Protein AF-A0A6A3BEE4-F1 (afdb_monomer_lite)

Sequence (240 aa):
MDLSKVRSGLSLGFTKNSIGDDSISLQIDTSFRNSSNPVQPVPLQFFDEKQDGVPWFENVEQKDSNNEDEEIIILGQSMCLKRQRDSKPVSNPCKRLAADPSLEQRRAAIRSWGNQRLEEADPDVDEIMKKEKQRQILGIELIASENFVFRAVMEALGSHLTNKYSEGMPGARYYTGNQFIDQIETLCHDRALAAFNLESEKWGVNVQPYSCTSANFAVYTGLLLPGERIMGLIHRPEGI

InterPro domains:
  IPR015421 Pyridoxal phosphate-dependent transferase, major domain [G3DSA:3.40.640.10] (147-239)
  IPR015424 Pyridoxal phosphate-dependent transferase [SSF53383] (111-233)
  IPR039429 Serine hydroxymethyltransferase-like domain [PF00464] (118-233)
  IPR049943 Serine hydroxymethyltransferase-like [PTHR11680] (107-235)

Structure (mmCIF, N/CA/C/O backbone):
data_AF-A0A6A3BEE4-F1
#
_entry.id   AF-A0A6A3BEE4-F1
#
loop_
_atom_site.group_PDB
_atom_site.id
_atom_site.type_symbol
_atom_site.label_atom_id
_atom_site.label_alt_id
_atom_site.label_comp_id
_atom_site.label_asym_id
_atom_site.label_entity_id
_atom_site.label_seq_id
_atom_site.pdbx_PDB_ins_code
_atom_site.Cartn_x
_atom_site.Cartn_y
_atom_site.Cartn_z
_atom_site.occupancy
_atom_site.B_iso_or_equiv
_atom_site.auth_seq_id
_atom_site.auth_comp_id
_atom_site.auth_asym_id
_atom_site.auth_atom_id
_atom_site.pdbx_PDB_model_num
ATOM 1 N N . MET A 1 1 ? 45.326 10.156 -31.567 1.00 38.97 1 MET A N 1
ATOM 2 C CA . MET A 1 1 ? 44.967 8.963 -32.355 1.00 38.97 1 MET A CA 1
ATOM 3 C C . MET A 1 1 ? 43.497 9.060 -32.685 1.00 38.97 1 MET A C 1
ATOM 5 O O . MET A 1 1 ? 42.712 9.477 -31.846 1.00 38.97 1 MET A O 1
ATOM 9 N N . ASP A 1 2 ? 43.220 8.806 -33.949 1.00 30.64 2 ASP A N 1
ATOM 10 C CA . ASP A 1 2 ? 41.999 9.065 -34.699 1.00 30.64 2 ASP A CA 1
ATOM 11 C C . ASP A 1 2 ? 40.829 8.202 -34.190 1.00 30.64 2 ASP A C 1
ATOM 13 O O . ASP A 1 2 ? 40.956 6.981 -34.119 1.00 30.64 2 ASP A O 1
ATOM 17 N N . LEU A 1 3 ? 39.703 8.816 -33.817 1.00 37.41 3 LEU A N 1
ATOM 18 C CA . LEU A 1 3 ? 38.463 8.111 -33.471 1.00 37.41 3 LEU A CA 1
ATOM 19 C C . LEU A 1 3 ? 37.429 8.397 -34.556 1.00 37.41 3 LEU A C 1
ATOM 21 O O . LEU A 1 3 ? 36.517 9.206 -34.388 1.00 37.41 3 LEU A O 1
ATOM 25 N N . SER A 1 4 ? 37.580 7.717 -35.690 1.00 34.78 4 SER A N 1
ATOM 26 C CA . SER A 1 4 ? 36.564 7.679 -36.732 1.00 34.78 4 SER A CA 1
ATOM 27 C C . SER A 1 4 ? 36.061 6.249 -36.961 1.00 34.78 4 SER A C 1
ATOM 29 O O . SER A 1 4 ? 36.827 5.323 -37.206 1.00 34.78 4 SER A O 1
ATOM 31 N N . LYS A 1 5 ? 34.723 6.132 -36.931 1.00 38.28 5 LYS A N 1
ATOM 32 C CA . LYS A 1 5 ? 33.854 5.020 -37.370 1.00 38.28 5 LYS A CA 1
ATOM 33 C C . LYS A 1 5 ? 33.659 3.827 -36.421 1.00 38.28 5 LYS A C 1
ATOM 35 O O . LYS A 1 5 ? 34.203 2.750 -36.624 1.00 38.28 5 LYS A O 1
ATOM 40 N N . VAL A 1 6 ? 32.642 3.960 -35.567 1.00 35.84 6 VAL A N 1
ATOM 41 C CA . VAL A 1 6 ? 31.659 2.885 -35.346 1.00 35.84 6 VAL A CA 1
ATOM 42 C C . VAL A 1 6 ? 30.294 3.435 -35.765 1.00 35.84 6 VAL A C 1
ATOM 44 O O . VAL A 1 6 ? 29.796 4.401 -35.197 1.00 35.84 6 VAL A O 1
ATOM 47 N N . ARG A 1 7 ? 29.732 2.879 -36.842 1.00 33.47 7 ARG A N 1
ATOM 48 C CA . ARG A 1 7 ? 28.410 3.233 -37.376 1.00 33.47 7 ARG A CA 1
ATOM 49 C C . ARG A 1 7 ? 27.372 2.401 -36.618 1.00 33.47 7 ARG A C 1
ATOM 51 O O . ARG A 1 7 ? 27.187 1.231 -36.936 1.00 33.47 7 ARG A O 1
ATOM 58 N N . SER A 1 8 ? 26.718 2.984 -35.618 1.00 36.47 8 SER A N 1
ATOM 59 C CA . SER A 1 8 ? 25.503 2.421 -35.025 1.00 36.47 8 SER A CA 1
ATOM 60 C C . SER A 1 8 ? 24.309 2.746 -35.929 1.00 36.47 8 SER A C 1
ATOM 62 O O . SER A 1 8 ? 24.063 3.892 -36.297 1.00 36.47 8 SER A O 1
ATOM 64 N N . GLY A 1 9 ? 23.587 1.712 -36.356 1.00 40.22 9 GLY A N 1
ATOM 65 C CA . GLY A 1 9 ? 22.412 1.809 -37.224 1.00 40.22 9 GLY A CA 1
ATOM 66 C C . GLY A 1 9 ? 21.112 2.064 -36.462 1.00 40.22 9 GLY A C 1
ATOM 67 O O . GLY A 1 9 ? 20.122 1.398 -36.738 1.00 40.22 9 GLY A O 1
ATOM 68 N N . LEU A 1 10 ? 21.106 2.998 -35.508 1.00 35.25 10 LEU A N 1
ATOM 69 C CA . LEU A 1 10 ? 19.894 3.440 -34.814 1.00 35.25 10 LEU A CA 1
ATOM 70 C C . LEU A 1 10 ? 19.812 4.964 -34.897 1.00 35.25 10 LEU A C 1
ATOM 72 O O . LEU A 1 10 ? 20.489 5.686 -34.173 1.00 35.25 10 LEU A O 1
ATOM 76 N N . SER A 1 11 ? 18.994 5.451 -35.828 1.00 35.72 11 SER A N 1
ATOM 77 C CA . SER A 1 11 ? 18.597 6.854 -35.904 1.00 35.72 11 SER A CA 1
ATOM 78 C C . SER A 1 11 ? 17.207 6.976 -35.292 1.00 35.72 11 SER A C 1
ATOM 80 O O . SER A 1 11 ? 16.213 6.610 -35.914 1.00 35.72 11 SER A O 1
ATOM 82 N N . LEU A 1 12 ? 17.138 7.489 -34.064 1.00 38.31 12 LEU A N 1
ATOM 83 C CA . LEU A 1 12 ? 15.929 8.140 -33.571 1.00 38.31 12 LEU A CA 1
ATOM 84 C C . LEU A 1 12 ? 15.900 9.519 -34.230 1.00 38.31 12 LEU A C 1
ATOM 86 O O . LEU A 1 12 ? 16.699 10.397 -33.905 1.00 38.31 12 LEU A O 1
ATOM 90 N N . GLY A 1 13 ? 15.060 9.662 -35.252 1.00 29.61 13 GLY A N 1
ATOM 91 C CA . GLY A 1 13 ? 14.934 10.887 -36.030 1.00 29.61 13 GLY A CA 1
ATOM 92 C C . GLY A 1 13 ? 14.382 12.035 -35.192 1.00 29.61 13 GLY A C 1
ATOM 93 O O . GLY A 1 13 ? 13.178 12.255 -35.171 1.00 29.61 13 GLY A O 1
ATOM 94 N N . PHE A 1 14 ? 15.262 12.801 -34.551 1.00 32.09 14 PHE A N 1
ATOM 95 C CA . PHE A 1 14 ? 14.941 14.124 -34.030 1.00 32.09 14 PHE A CA 1
ATOM 96 C C . PHE A 1 14 ? 15.368 15.170 -35.058 1.00 32.09 14 PHE A C 1
ATOM 98 O O . PHE A 1 14 ? 16.505 15.642 -35.080 1.00 32.09 14 PHE A O 1
ATOM 105 N N . THR A 1 15 ? 14.448 15.528 -35.951 1.00 30.28 15 THR A N 1
ATOM 106 C CA . THR A 1 15 ? 14.567 16.771 -36.712 1.00 30.28 15 THR A CA 1
ATOM 107 C C . THR A 1 15 ? 14.345 17.943 -35.764 1.00 30.28 15 THR A C 1
ATOM 109 O O . THR A 1 15 ? 13.312 18.024 -35.101 1.00 30.28 15 THR A O 1
ATOM 112 N N . LYS A 1 16 ? 15.323 18.851 -35.717 1.00 38.56 16 LYS A N 1
ATOM 113 C CA . LYS A 1 16 ? 15.260 20.152 -35.043 1.00 38.56 16 LYS A CA 1
ATOM 114 C C . LYS A 1 16 ? 14.075 20.955 -35.599 1.00 38.56 16 LYS A C 1
ATOM 116 O O . LYS A 1 16 ? 14.198 21.579 -36.647 1.00 38.56 16 LYS A O 1
ATOM 121 N N . ASN A 1 17 ? 12.956 20.950 -34.884 1.00 28.78 17 ASN A N 1
ATOM 122 C CA . ASN A 1 17 ? 11.932 21.981 -34.989 1.00 28.78 17 ASN A CA 1
ATOM 123 C C . ASN A 1 17 ? 12.009 22.835 -33.724 1.00 28.78 17 ASN A C 1
ATOM 125 O O . ASN A 1 17 ? 12.088 22.305 -32.619 1.00 28.78 17 ASN A O 1
ATOM 129 N N . SER A 1 18 ? 12.043 24.153 -33.910 1.00 35.22 18 SER A N 1
ATOM 130 C CA . SER A 1 18 ? 11.917 25.146 -32.845 1.00 35.22 18 SER A CA 1
ATOM 131 C C . SER A 1 18 ? 10.629 24.877 -32.068 1.00 35.22 18 SER A C 1
ATOM 133 O O . SER A 1 18 ? 9.542 25.063 -32.609 1.00 35.22 18 SER A O 1
ATOM 135 N N . ILE A 1 19 ? 10.758 24.403 -30.832 1.00 33.66 19 ILE A N 1
ATOM 136 C CA . ILE A 1 19 ? 9.644 24.243 -29.899 1.00 33.66 19 ILE A CA 1
ATOM 137 C C . ILE A 1 19 ? 9.254 25.653 -29.454 1.00 33.66 19 ILE A C 1
ATOM 139 O O . ILE A 1 19 ? 10.086 26.382 -28.917 1.00 33.66 19 ILE A O 1
ATOM 143 N N . GLY A 1 20 ? 8.022 26.058 -29.760 1.00 31.84 20 GLY A N 1
ATOM 144 C CA . GLY A 1 20 ? 7.383 27.165 -29.061 1.00 31.84 20 GLY A CA 1
ATOM 145 C C . GLY A 1 20 ? 7.111 26.733 -27.623 1.00 31.84 20 GLY A C 1
ATOM 146 O O . GLY A 1 20 ? 6.702 25.596 -27.396 1.00 31.84 20 GLY A O 1
ATOM 147 N N . ASP A 1 21 ? 7.408 27.617 -26.675 1.00 32.22 21 ASP A N 1
ATOM 148 C CA . ASP A 1 21 ? 7.137 27.446 -25.248 1.00 32.22 21 ASP A CA 1
ATOM 149 C C . ASP A 1 21 ? 5.631 27.248 -24.998 1.00 32.22 21 ASP A C 1
ATOM 151 O O . ASP A 1 21 ? 4.897 28.213 -24.794 1.00 32.22 21 ASP A O 1
ATOM 155 N N . ASP A 1 22 ? 5.166 26.001 -24.935 1.00 34.03 22 ASP A N 1
ATOM 156 C CA . ASP A 1 22 ? 3.870 25.657 -24.332 1.00 34.03 22 ASP A CA 1
ATOM 157 C C . ASP A 1 22 ? 4.028 25.552 -22.806 1.00 34.03 22 ASP A C 1
ATOM 159 O O . ASP A 1 22 ? 3.776 24.523 -22.172 1.00 34.03 22 ASP A O 1
ATOM 163 N N . SER A 1 23 ? 4.499 26.642 -22.200 1.00 31.45 23 SER A N 1
ATOM 164 C CA . SER A 1 23 ? 4.524 26.784 -20.748 1.00 31.45 23 SER A CA 1
ATOM 165 C C . SER A 1 23 ? 3.112 27.099 -20.246 1.00 31.45 23 SER A C 1
ATOM 167 O O . SER A 1 23 ? 2.528 28.139 -20.547 1.00 31.45 23 SER A O 1
ATOM 169 N N . ILE A 1 24 ? 2.540 26.193 -19.452 1.00 35.66 24 ILE A N 1
ATOM 170 C CA . ILE A 1 24 ? 1.391 26.522 -18.606 1.00 35.66 24 ILE A CA 1
ATOM 171 C C . ILE A 1 24 ? 1.918 27.476 -17.532 1.00 35.66 24 ILE A C 1
ATOM 173 O O . ILE A 1 24 ? 2.627 27.055 -16.618 1.00 35.66 24 ILE A O 1
ATOM 177 N N . SER A 1 25 ? 1.604 28.767 -17.645 1.00 30.27 25 SER A N 1
ATOM 178 C CA . SER A 1 25 ? 1.889 29.719 -16.571 1.00 30.27 25 SER A CA 1
ATOM 179 C C . SER A 1 25 ? 0.750 29.688 -15.551 1.00 30.27 25 SER A C 1
ATOM 181 O O . SER A 1 25 ? -0.383 30.070 -15.836 1.00 30.27 25 SER A O 1
ATOM 183 N N . LEU A 1 26 ? 1.043 29.196 -14.348 1.00 29.42 26 LEU A N 1
ATOM 184 C CA . LEU A 1 26 ? 0.181 29.383 -13.185 1.00 29.42 26 LEU A CA 1
ATOM 185 C C . LEU A 1 26 ? 0.476 30.772 -12.616 1.00 29.42 26 LEU A C 1
ATOM 187 O O . LEU A 1 26 ? 1.391 30.942 -11.811 1.00 29.42 26 LEU A O 1
ATOM 191 N N . GLN A 1 27 ? -0.264 31.782 -13.066 1.00 32.06 27 GLN A N 1
ATOM 192 C CA . GLN A 1 27 ? -0.230 33.091 -12.422 1.00 32.06 27 GLN A CA 1
ATOM 193 C C . GLN A 1 27 ? -1.170 33.076 -11.215 1.00 32.06 27 GLN A C 1
ATOM 195 O O . GLN A 1 27 ? -2.388 33.139 -11.352 1.00 32.06 27 GLN A O 1
ATOM 200 N N . ILE A 1 28 ? -0.590 32.958 -10.019 1.00 35.28 28 ILE A N 1
ATOM 201 C CA . ILE A 1 28 ? -1.298 33.183 -8.756 1.00 35.28 28 ILE A CA 1
ATOM 202 C C . ILE A 1 28 ? -1.306 34.693 -8.522 1.00 35.28 28 ILE A C 1
ATOM 204 O O . ILE A 1 28 ? -0.337 35.258 -8.013 1.00 35.28 28 ILE A O 1
ATOM 208 N N . ASP A 1 29 ? -2.388 35.355 -8.915 1.00 29.94 29 ASP A N 1
ATOM 209 C CA . ASP A 1 29 ? -2.552 36.782 -8.666 1.00 29.94 29 ASP A CA 1
ATOM 210 C C . ASP A 1 29 ? -3.010 36.990 -7.212 1.00 29.94 29 ASP A C 1
ATOM 212 O O . ASP A 1 29 ? -4.135 36.674 -6.828 1.00 29.94 29 ASP A O 1
ATOM 216 N N . THR A 1 30 ? -2.110 37.468 -6.350 1.00 34.28 30 THR A N 1
ATOM 217 C CA . THR A 1 30 ? -2.375 37.681 -4.909 1.00 34.28 30 THR A CA 1
ATOM 218 C C . THR A 1 30 ? -3.000 39.049 -4.607 1.00 34.28 30 THR A C 1
ATOM 220 O O . THR A 1 30 ? -3.036 39.491 -3.458 1.00 34.28 30 THR A O 1
ATOM 223 N N . SER A 1 31 ? -3.530 39.731 -5.620 1.00 34.16 31 SER A N 1
ATOM 224 C CA . SER A 1 31 ? -3.869 41.152 -5.564 1.00 34.16 31 SER A CA 1
ATOM 225 C C . SER A 1 31 ? -5.367 41.467 -5.423 1.00 34.16 31 SER A C 1
ATOM 227 O O . SER A 1 31 ? -5.809 42.522 -5.849 1.00 34.16 31 SER A O 1
ATOM 229 N N . PHE A 1 32 ? -6.165 40.628 -4.751 1.00 34.38 32 PHE A N 1
ATOM 230 C CA . PHE A 1 32 ? -7.528 41.002 -4.325 1.00 34.38 32 PHE A CA 1
ATOM 231 C C . PHE A 1 32 ? -7.859 40.490 -2.917 1.00 34.38 32 PHE A C 1
ATOM 233 O O . PHE A 1 32 ? -8.744 39.668 -2.700 1.00 34.38 32 PHE A O 1
ATOM 240 N N . ARG A 1 33 ? -7.162 41.023 -1.908 1.00 32.53 33 ARG A N 1
ATOM 241 C CA . ARG A 1 33 ? -7.681 41.059 -0.534 1.00 32.53 33 ARG A CA 1
ATOM 242 C C . ARG A 1 33 ? -8.176 42.464 -0.234 1.00 32.53 33 ARG A C 1
ATOM 244 O O . ARG A 1 33 ? -7.374 43.341 0.060 1.00 32.53 33 ARG A O 1
ATOM 251 N N . ASN A 1 34 ? -9.488 42.652 -0.347 1.00 36.38 34 ASN A N 1
ATOM 252 C CA . ASN A 1 34 ? -10.329 43.374 0.613 1.00 36.38 34 ASN A CA 1
ATOM 253 C C . ASN A 1 34 ? -11.748 43.488 0.042 1.00 36.38 34 ASN A C 1
ATOM 255 O O . ASN A 1 34 ? -12.117 44.490 -0.559 1.00 36.38 34 ASN A O 1
ATOM 259 N N . SER A 1 35 ? -12.562 42.458 0.260 1.00 32.16 35 SER A N 1
ATOM 260 C CA . SER A 1 35 ? -14.012 42.630 0.306 1.00 32.16 35 SER A CA 1
ATOM 261 C C . SER A 1 35 ? -14.546 41.800 1.463 1.00 32.16 35 SER A C 1
ATOM 263 O O . SER A 1 35 ? -14.491 40.573 1.472 1.00 32.16 35 SER A O 1
ATOM 265 N N . SER A 1 36 ? -14.959 42.511 2.503 1.00 38.00 36 SER A N 1
ATOM 266 C CA . SER A 1 36 ? -15.624 41.996 3.687 1.00 38.00 36 SER A CA 1
ATOM 267 C C . SER A 1 36 ? -17.071 41.659 3.340 1.00 38.00 36 SER A C 1
ATOM 269 O O . SER A 1 36 ? -17.866 42.583 3.213 1.00 38.00 36 SER A O 1
ATOM 271 N N . ASN A 1 37 ? -17.416 40.377 3.207 1.00 34.22 37 ASN A N 1
ATOM 272 C CA . ASN A 1 37 ? -18.784 39.878 3.393 1.00 34.22 37 ASN A CA 1
ATOM 273 C C . ASN A 1 37 ? -18.765 38.361 3.672 1.00 34.22 37 ASN A C 1
ATOM 275 O O . ASN A 1 37 ? -18.166 37.620 2.893 1.00 34.22 37 ASN A O 1
ATOM 279 N N . PRO A 1 38 ? -19.399 37.867 4.753 1.00 31.88 38 PRO A N 1
ATOM 280 C CA . PRO A 1 38 ? -19.501 36.435 5.009 1.00 31.88 38 PRO A CA 1
ATOM 281 C C . PRO A 1 38 ? -20.666 35.834 4.206 1.00 31.88 38 PRO A C 1
ATOM 283 O O . PRO A 1 38 ? -21.819 36.215 4.402 1.00 31.88 38 PRO A O 1
ATOM 286 N N . VAL A 1 39 ? -20.381 34.885 3.310 1.00 35.31 39 VAL A N 1
ATOM 287 C CA . VAL A 1 39 ? -21.406 34.090 2.607 1.00 35.31 39 VAL A CA 1
ATOM 288 C C . VAL A 1 39 ? -21.715 32.840 3.440 1.00 35.31 39 VAL A C 1
ATOM 290 O O . VAL A 1 39 ? -20.800 32.131 3.857 1.00 35.31 39 VAL A O 1
ATOM 293 N N . GLN A 1 40 ? -22.997 32.597 3.728 1.00 30.12 40 GLN A N 1
ATOM 294 C CA . GLN A 1 40 ? -23.466 31.447 4.513 1.00 30.12 40 GLN A CA 1
ATOM 295 C C . GLN A 1 40 ? -23.496 30.146 3.685 1.00 30.12 40 GLN A C 1
ATOM 297 O O . GLN A 1 40 ? -23.749 30.210 2.481 1.00 30.12 40 GLN A O 1
ATOM 302 N N . PRO A 1 41 ? -23.280 28.965 4.299 1.00 30.84 41 PRO A N 1
ATOM 303 C CA . PRO A 1 41 ? -23.271 27.694 3.580 1.00 30.84 41 PRO A CA 1
ATOM 304 C C . PRO A 1 41 ? -24.692 27.216 3.241 1.00 30.84 41 PRO A C 1
ATOM 306 O O . PRO A 1 41 ? -25.563 27.148 4.107 1.00 30.84 41 PRO A O 1
ATOM 309 N N . VAL A 1 42 ? -24.908 26.851 1.975 1.00 37.31 42 VAL A N 1
ATOM 310 C CA . VAL A 1 42 ? -26.140 26.212 1.483 1.00 37.31 42 VAL A CA 1
ATOM 311 C C . VAL A 1 42 ? -26.012 24.684 1.632 1.00 37.31 42 VAL A C 1
ATOM 313 O O . VAL A 1 42 ? -24.954 24.147 1.298 1.00 37.31 42 VAL A O 1
ATOM 316 N N . PRO A 1 43 ? -27.038 23.956 2.119 1.00 30.55 43 PRO A N 1
ATOM 317 C CA . PRO A 1 43 ? -26.967 22.504 2.297 1.00 30.55 43 PRO A CA 1
ATOM 318 C C . PRO A 1 43 ? -27.012 21.742 0.964 1.00 30.55 43 PRO A C 1
ATOM 320 O O . PRO A 1 43 ? -27.788 22.083 0.073 1.00 30.55 43 PRO A O 1
ATOM 323 N N . LEU A 1 44 ? -26.230 20.663 0.863 1.00 31.98 44 LEU A N 1
ATOM 324 C CA . LEU A 1 44 ? -26.235 19.724 -0.262 1.00 31.98 44 LEU A CA 1
ATOM 325 C C . LEU A 1 44 ? -27.548 18.923 -0.284 1.00 31.98 44 LEU A C 1
ATOM 327 O O . LEU A 1 44 ? -27.813 18.145 0.632 1.00 31.98 44 LEU A O 1
ATOM 331 N N . GLN A 1 45 ? -28.367 19.106 -1.323 1.00 34.31 45 GLN A N 1
ATOM 332 C CA . GLN A 1 45 ? -29.569 18.301 -1.542 1.00 34.31 45 GLN A CA 1
ATOM 333 C C . GLN A 1 45 ? -29.228 17.031 -2.334 1.00 34.31 45 GLN A C 1
ATOM 335 O O . GLN A 1 45 ? -28.662 17.085 -3.424 1.00 34.31 45 GLN A O 1
ATOM 340 N N . PHE A 1 46 ? -29.561 15.893 -1.725 1.00 25.67 46 PHE A N 1
ATOM 341 C CA . PHE A 1 46 ? -29.528 14.545 -2.288 1.00 25.67 46 PHE A CA 1
ATOM 342 C C . PHE A 1 46 ? -30.535 14.406 -3.448 1.00 25.67 46 PHE A C 1
ATOM 344 O O . PHE A 1 46 ? -31.598 15.020 -3.420 1.00 25.67 46 PHE A O 1
ATOM 351 N N . PHE A 1 47 ? -30.192 13.590 -4.449 1.00 29.19 47 PHE A N 1
ATOM 352 C CA . PHE A 1 47 ? -31.030 13.273 -5.611 1.00 29.19 47 PHE A CA 1
ATOM 353 C C . PHE A 1 47 ? -32.342 12.579 -5.211 1.00 29.19 47 PHE A C 1
ATOM 355 O O . PHE A 1 47 ? -32.294 11.527 -4.578 1.00 29.19 47 PHE A O 1
ATOM 362 N N . ASP A 1 48 ? -33.476 13.109 -5.675 1.00 27.95 48 ASP A N 1
ATOM 363 C CA . ASP A 1 48 ? -34.757 12.395 -5.743 1.00 27.95 48 ASP A CA 1
ATOM 364 C C . ASP A 1 48 ? -35.114 12.096 -7.211 1.00 27.95 48 ASP A C 1
ATOM 366 O O . ASP A 1 48 ? -35.082 12.974 -8.077 1.00 27.95 48 ASP A O 1
ATOM 370 N N . GLU A 1 49 ? -35.465 10.837 -7.482 1.00 33.78 49 GLU A N 1
ATOM 371 C CA . GLU A 1 49 ? -36.011 10.346 -8.751 1.00 33.78 49 GLU A CA 1
ATOM 372 C C . GLU A 1 49 ? -37.471 10.788 -8.951 1.00 33.78 49 GLU A C 1
ATOM 374 O O . GLU A 1 49 ? -38.283 10.697 -8.028 1.00 33.78 49 GLU A O 1
ATOM 379 N N . LYS A 1 50 ? -37.856 11.130 -10.193 1.00 27.50 50 LYS A N 1
ATOM 380 C CA . LYS A 1 50 ? -39.219 10.884 -10.705 1.00 27.50 50 LYS A CA 1
ATOM 381 C C . LYS A 1 50 ? -39.287 10.827 -12.238 1.00 27.50 50 LYS A C 1
ATOM 383 O O . LYS A 1 50 ? -38.645 11.603 -12.938 1.00 27.50 50 LYS A O 1
ATOM 388 N N . GLN A 1 51 ? -40.068 9.850 -12.699 1.00 26.84 51 GLN A N 1
ATOM 389 C CA . GLN A 1 51 ? -40.334 9.399 -14.072 1.00 26.84 51 GLN A CA 1
ATOM 390 C C . GLN A 1 51 ? -41.252 10.357 -14.862 1.00 26.84 51 GLN A C 1
ATOM 392 O O . GLN A 1 51 ? -42.076 11.026 -14.246 1.00 26.84 51 GLN A O 1
ATOM 397 N N . ASP A 1 52 ? -41.126 10.393 -16.204 1.00 27.44 52 ASP A N 1
ATOM 398 C CA . ASP A 1 52 ? -42.182 10.011 -17.183 1.00 27.44 52 ASP A CA 1
ATOM 399 C C . ASP A 1 52 ? -41.936 10.520 -18.639 1.00 27.44 52 ASP A C 1
ATOM 401 O O . ASP A 1 52 ? -41.783 11.710 -18.884 1.00 27.44 52 ASP A O 1
ATOM 405 N N . GLY A 1 53 ? -41.945 9.581 -19.607 1.00 25.08 53 GLY A N 1
ATOM 406 C CA . GLY A 1 53 ? -42.640 9.634 -20.921 1.00 25.08 53 GLY A CA 1
ATOM 407 C C . GLY A 1 53 ? -42.289 10.624 -22.068 1.00 25.08 53 GLY A C 1
ATOM 408 O O . GLY A 1 53 ? -42.836 11.713 -22.088 1.00 25.08 53 GLY A O 1
ATOM 409 N N . VAL A 1 54 ? -41.521 10.141 -23.079 1.00 26.84 54 VAL A N 1
ATOM 410 C CA . VAL A 1 54 ? -41.568 10.258 -24.594 1.00 26.84 54 VAL A CA 1
ATOM 411 C C . VAL A 1 54 ? -42.209 11.482 -25.330 1.00 26.84 54 VAL A C 1
ATOM 413 O O . VAL A 1 54 ? -43.185 12.017 -24.825 1.00 26.84 54 VAL A O 1
ATOM 416 N N . PRO A 1 55 ? -41.853 11.824 -26.612 1.00 32.19 55 PRO A N 1
ATOM 417 C CA . PRO A 1 55 ? -40.900 11.199 -27.547 1.00 32.19 55 PRO A CA 1
ATOM 418 C C . PRO A 1 55 ? -39.923 12.128 -28.314 1.00 32.19 55 PRO A C 1
ATOM 420 O O . PRO A 1 55 ? -40.024 13.349 -28.348 1.00 32.19 55 PRO A O 1
ATOM 423 N N . TRP A 1 56 ? -38.967 11.457 -28.958 1.00 26.38 56 TRP A N 1
ATOM 424 C CA . TRP A 1 56 ? -37.888 11.969 -29.799 1.00 26.38 56 TRP A CA 1
ATOM 425 C C . TRP A 1 56 ? -38.342 12.538 -31.157 1.00 26.38 56 TRP A C 1
ATOM 427 O O . TRP A 1 56 ? -39.242 11.987 -31.786 1.00 26.38 56 TRP A O 1
ATOM 437 N N . PHE A 1 57 ? -37.559 13.525 -31.621 1.00 27.89 57 PHE A N 1
ATOM 438 C CA . PHE A 1 57 ? -37.546 14.256 -32.904 1.00 27.89 57 PHE A CA 1
ATOM 439 C C . PHE A 1 57 ? -38.523 15.434 -33.039 1.00 27.89 57 PHE A C 1
ATOM 441 O O . PHE A 1 57 ? -39.693 15.242 -33.330 1.00 27.89 57 PHE A O 1
ATOM 448 N N . GLU A 1 58 ? -38.007 16.669 -32.960 1.00 24.28 58 GLU A N 1
ATOM 449 C CA . GLU A 1 58 ? -37.608 17.429 -34.157 1.00 24.28 58 GLU A CA 1
ATOM 450 C C . GLU A 1 58 ? -36.916 18.770 -33.820 1.00 24.28 58 GLU A C 1
ATOM 452 O O . GLU A 1 58 ? -37.241 19.437 -32.846 1.00 24.28 58 GLU A O 1
ATOM 457 N N . ASN A 1 59 ? -36.007 19.149 -34.723 1.00 24.66 59 ASN A N 1
ATOM 458 C CA . ASN A 1 59 ? -35.538 20.495 -35.067 1.00 24.66 59 ASN A CA 1
ATOM 459 C C . ASN A 1 59 ? -34.556 21.253 -34.150 1.00 24.66 59 ASN A C 1
ATOM 461 O O . ASN A 1 59 ? -34.875 21.874 -33.143 1.00 24.66 59 ASN A O 1
ATOM 465 N N . VAL A 1 60 ? -33.324 21.235 -34.665 1.00 34.38 60 VAL A N 1
ATOM 466 C CA . VAL A 1 60 ? -32.237 22.209 -34.557 1.00 34.38 60 VAL A CA 1
ATOM 467 C C . VAL A 1 60 ? -32.743 23.646 -34.401 1.00 34.38 60 VAL A C 1
ATOM 469 O O . VAL A 1 60 ? -33.252 24.235 -35.350 1.00 34.38 60 VAL A O 1
ATOM 472 N N . GLU A 1 61 ? -32.447 24.246 -33.251 1.00 25.58 61 GLU A N 1
ATOM 473 C CA . GLU A 1 61 ? -32.113 25.664 -33.179 1.00 25.58 61 GLU A CA 1
ATOM 474 C C . GLU A 1 61 ? -30.713 25.813 -32.591 1.00 25.58 61 GLU A C 1
ATOM 476 O O . GLU A 1 61 ? -30.400 25.423 -31.466 1.00 25.58 61 GLU A O 1
ATOM 481 N N . GLN A 1 62 ? -29.851 26.351 -33.440 1.00 35.44 62 GLN A N 1
ATOM 482 C CA . GLN A 1 62 ? -28.486 26.734 -33.165 1.00 35.44 62 GLN A CA 1
ATOM 483 C C . GLN A 1 62 ? -28.535 27.930 -32.210 1.00 35.44 62 GLN A C 1
ATOM 485 O O . GLN A 1 62 ? -28.901 29.035 -32.605 1.00 35.44 62 GLN A O 1
ATOM 490 N N . LYS A 1 63 ? -28.214 27.698 -30.936 1.00 26.42 63 LYS A N 1
ATOM 491 C CA . LYS A 1 63 ? -28.032 28.760 -29.949 1.00 26.42 63 LYS A CA 1
ATOM 492 C C . LYS A 1 63 ? -26.592 28.706 -29.466 1.00 26.42 63 LYS A C 1
ATOM 494 O O . LYS A 1 63 ? -26.229 27.860 -28.656 1.00 26.42 63 LYS A O 1
ATOM 499 N N . ASP A 1 64 ? -25.777 29.593 -30.027 1.00 34.19 64 ASP A N 1
ATOM 500 C CA . ASP A 1 64 ? -24.459 29.928 -29.501 1.00 34.19 64 ASP A CA 1
ATOM 501 C C . ASP A 1 64 ? -24.630 30.391 -28.048 1.00 34.19 64 ASP A C 1
ATOM 503 O O . ASP A 1 64 ? -25.174 31.467 -27.792 1.00 34.19 64 ASP A O 1
ATOM 507 N N . SER A 1 65 ? -24.205 29.571 -27.086 1.00 29.45 65 SER A N 1
ATOM 508 C CA . SER A 1 65 ? -24.094 29.987 -25.689 1.00 29.45 65 SER A CA 1
ATOM 509 C C . SER A 1 65 ? -22.639 29.903 -25.252 1.00 29.45 65 SER A C 1
ATOM 511 O O . SER A 1 65 ? -22.094 28.817 -25.080 1.00 29.45 65 SER A O 1
ATOM 513 N N . ASN A 1 66 ? -22.041 31.089 -25.153 1.00 30.25 66 ASN A N 1
ATOM 514 C CA . ASN A 1 66 ? -21.057 31.531 -24.170 1.00 30.25 66 ASN A CA 1
ATOM 515 C C . ASN A 1 66 ? -20.169 30.444 -23.544 1.00 30.25 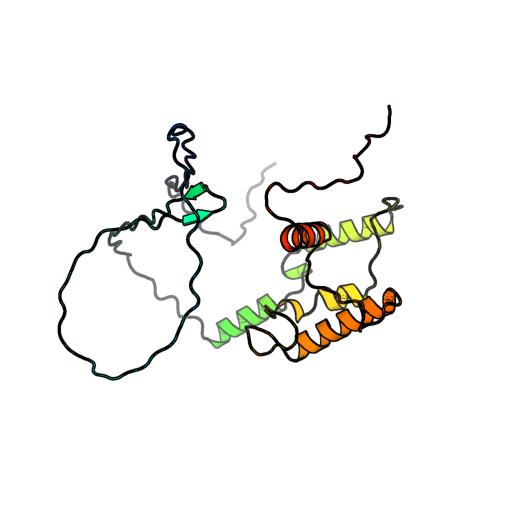66 ASN A C 1
ATOM 517 O O . ASN A 1 66 ? -20.633 29.606 -22.779 1.00 30.25 66 ASN A O 1
ATOM 521 N N . ASN A 1 67 ? -18.862 30.552 -23.805 1.00 38.91 67 ASN A N 1
ATOM 522 C CA . ASN A 1 67 ? -17.818 29.943 -22.985 1.00 38.91 67 ASN A CA 1
ATOM 523 C C . ASN A 1 67 ? -17.963 30.448 -21.542 1.00 38.91 67 ASN A C 1
ATOM 525 O O . ASN A 1 67 ? -17.441 31.508 -21.197 1.00 38.91 67 ASN A O 1
ATOM 529 N N . GLU A 1 68 ? -18.695 29.714 -20.717 1.00 38.47 68 GLU A N 1
ATOM 530 C CA . GLU A 1 68 ? -18.592 29.827 -19.272 1.00 38.47 68 GLU A CA 1
ATOM 531 C C . GLU A 1 68 ? -17.345 29.036 -18.882 1.00 38.47 68 GLU A C 1
ATOM 533 O O . GLU A 1 68 ? -17.307 27.809 -18.960 1.00 38.47 68 GLU A O 1
ATOM 538 N N . ASP A 1 69 ? -16.271 29.763 -18.579 1.00 48.22 69 ASP A N 1
ATOM 539 C CA . ASP A 1 69 ? -15.086 29.177 -17.976 1.00 48.22 69 ASP A CA 1
ATOM 540 C C . ASP A 1 69 ? -15.520 28.532 -16.641 1.00 48.22 69 ASP A C 1
ATOM 542 O O . ASP A 1 69 ? -15.895 29.242 -15.708 1.00 48.22 69 ASP A O 1
ATOM 546 N N . GLU A 1 70 ? -15.523 27.197 -16.551 1.00 46.88 70 GLU A N 1
ATOM 547 C CA . GLU A 1 70 ? -15.893 26.486 -15.321 1.00 46.88 70 GLU A CA 1
ATOM 548 C C . GLU A 1 70 ? -14.919 26.867 -14.193 1.00 46.88 70 GLU A C 1
ATOM 550 O O . GLU A 1 70 ? -13.734 26.514 -14.207 1.00 46.88 70 GLU A O 1
ATOM 555 N N . GLU A 1 71 ? -15.422 27.632 -13.225 1.00 50.88 71 GLU A N 1
ATOM 556 C CA . GLU A 1 71 ? -14.695 28.051 -12.033 1.00 50.88 71 GLU A CA 1
ATOM 557 C C . GLU A 1 71 ? -14.805 26.951 -10.970 1.00 50.88 71 GLU A C 1
ATOM 559 O O . GLU A 1 71 ? -15.887 26.648 -10.465 1.00 50.88 71 GLU A O 1
ATOM 564 N N . ILE A 1 72 ? -13.679 26.320 -10.637 1.00 64.44 72 ILE A N 1
ATOM 565 C CA . ILE A 1 72 ? -13.625 25.236 -9.652 1.00 64.44 72 ILE A CA 1
ATOM 566 C C . ILE A 1 72 ? -13.022 25.792 -8.363 1.00 64.44 72 ILE A C 1
ATOM 568 O O . ILE A 1 72 ? -11.905 26.310 -8.369 1.00 64.44 72 ILE A O 1
ATOM 572 N N . ILE A 1 73 ? -13.739 25.656 -7.243 1.00 63.75 73 ILE A N 1
ATOM 573 C CA . ILE A 1 73 ? -13.268 26.084 -5.919 1.00 63.75 73 ILE A CA 1
ATOM 574 C C . ILE A 1 73 ? -12.759 24.867 -5.147 1.00 63.75 73 ILE A C 1
ATOM 576 O O . ILE A 1 73 ? -13.534 23.983 -4.783 1.00 63.75 73 ILE A O 1
ATOM 580 N N . ILE A 1 74 ? -11.463 24.847 -4.836 1.00 55.44 74 ILE A N 1
ATOM 581 C CA . ILE A 1 74 ? -10.854 23.845 -3.951 1.00 55.44 74 ILE A CA 1
ATOM 582 C C . ILE A 1 74 ? -10.251 24.583 -2.756 1.00 55.44 74 ILE A C 1
ATOM 584 O O . ILE A 1 74 ? -9.476 25.519 -2.924 1.00 55.44 74 ILE A O 1
ATOM 588 N N . LEU A 1 75 ? -10.633 24.189 -1.534 1.00 52.75 75 LEU A N 1
ATOM 589 C CA . LEU A 1 75 ? -10.147 24.786 -0.276 1.00 52.75 75 LEU A CA 1
ATOM 590 C C . LEU A 1 75 ? -10.309 26.322 -0.197 1.00 52.75 75 LEU A C 1
ATOM 592 O O . LEU A 1 75 ? -9.496 27.017 0.409 1.00 52.75 75 LEU A O 1
ATOM 596 N N . GLY A 1 76 ? -11.369 26.862 -0.805 1.00 52.81 76 GLY A N 1
ATOM 597 C CA . GLY A 1 76 ? -11.653 28.302 -0.807 1.00 52.81 76 GLY A CA 1
ATOM 598 C C . GLY A 1 76 ? -10.813 29.119 -1.795 1.00 52.81 76 GLY A C 1
ATOM 599 O O . GLY A 1 76 ? -10.878 30.345 -1.767 1.00 52.81 76 GLY A O 1
ATOM 600 N N . GLN A 1 77 ? -10.045 28.466 -2.670 1.00 40.69 77 GLN A N 1
ATOM 601 C CA . GLN A 1 77 ? -9.332 29.106 -3.771 1.00 40.69 77 GLN A CA 1
ATOM 602 C C . GLN A 1 77 ? -10.004 28.737 -5.093 1.00 40.69 77 GLN A C 1
ATOM 604 O O . GLN A 1 77 ? -10.195 27.560 -5.398 1.00 40.69 77 GLN A O 1
ATOM 609 N N . SER A 1 78 ? -10.389 29.765 -5.847 1.00 48.88 78 SER A N 1
ATOM 610 C CA . SER A 1 78 ? -10.941 29.624 -7.191 1.00 48.88 78 SER A CA 1
ATOM 611 C C . SER A 1 78 ? -9.822 29.351 -8.199 1.00 48.88 78 SER A C 1
ATOM 613 O O . SER A 1 78 ? -8.760 29.979 -8.147 1.00 48.88 78 SER A O 1
ATOM 615 N N . MET A 1 79 ? -10.069 28.414 -9.113 1.00 50.41 79 MET A N 1
ATOM 616 C CA . MET A 1 79 ? -9.247 28.174 -10.292 1.00 50.41 79 MET A CA 1
ATOM 617 C C . MET A 1 79 ? -10.108 28.151 -11.556 1.00 50.41 79 MET A C 1
ATOM 619 O O . MET A 1 79 ? -11.242 27.676 -11.542 1.00 50.41 79 MET A O 1
ATOM 623 N N . CYS A 1 80 ? -9.527 28.596 -12.668 1.00 45.84 80 CYS A N 1
ATOM 624 C CA . CYS A 1 80 ? -10.182 28.698 -13.967 1.00 45.84 80 CYS A CA 1
ATOM 625 C C . CYS A 1 80 ? -9.376 27.911 -15.018 1.00 45.84 80 CYS A C 1
ATOM 627 O O . CYS A 1 80 ? -8.174 28.136 -15.180 1.00 45.84 80 CYS A O 1
ATOM 629 N N . LEU A 1 81 ? -10.009 26.959 -15.713 1.00 45.12 81 LEU A N 1
ATOM 630 C CA . LEU A 1 81 ? -9.354 26.100 -16.710 1.00 45.12 81 LEU A CA 1
ATOM 631 C C . LEU A 1 81 ? -9.630 26.593 -18.138 1.00 45.12 81 LEU A C 1
ATOM 633 O O . LEU A 1 81 ? -10.633 26.231 -18.746 1.00 45.12 81 LEU A O 1
ATOM 637 N N . LYS A 1 82 ? -8.692 27.340 -18.733 1.00 40.94 82 LYS A N 1
ATOM 638 C CA . LYS A 1 82 ? -8.758 27.695 -20.161 1.00 40.94 82 LYS A CA 1
ATOM 639 C C . LYS A 1 82 ? -8.166 26.596 -21.042 1.00 40.94 82 LYS A C 1
ATOM 641 O O . LYS A 1 82 ? -6.953 26.407 -21.081 1.00 40.94 82 LYS A O 1
ATOM 646 N N . ARG A 1 83 ? -9.006 25.906 -21.822 1.00 47.06 83 ARG A N 1
ATOM 647 C CA . ARG A 1 83 ? -8.551 25.098 -22.970 1.00 47.06 83 ARG A CA 1
ATOM 648 C C . ARG A 1 83 ? -8.564 25.950 -24.233 1.00 47.06 83 ARG A C 1
ATOM 650 O O . ARG A 1 83 ? -9.626 26.277 -24.754 1.00 47.06 83 ARG A O 1
ATOM 657 N N . GLN A 1 84 ? -7.385 26.265 -24.758 1.00 39.12 84 GLN A N 1
ATOM 658 C CA . GLN A 1 84 ? -7.263 26.918 -26.057 1.00 39.12 84 GLN A CA 1
ATOM 659 C C . GLN A 1 84 ? -7.460 25.878 -27.171 1.00 39.12 84 GLN A C 1
ATOM 661 O O . GLN A 1 84 ? -6.788 24.848 -27.204 1.00 39.12 84 GLN A O 1
ATOM 666 N N . ARG A 1 85 ? -8.418 26.118 -28.071 1.00 40.25 85 ARG A N 1
ATOM 667 C CA . ARG A 1 85 ? -8.706 25.246 -29.217 1.00 40.25 85 ARG A CA 1
ATOM 668 C C . ARG A 1 85 ? -8.254 25.957 -30.490 1.00 40.25 85 ARG A C 1
ATOM 670 O O . ARG A 1 85 ? -9.047 26.624 -31.145 1.00 40.25 85 ARG A O 1
ATOM 677 N N . ASP A 1 86 ? -6.978 25.823 -30.833 1.00 37.31 86 ASP A N 1
ATOM 678 C CA . ASP A 1 86 ? -6.450 26.382 -32.078 1.00 37.31 86 ASP A CA 1
ATOM 679 C C . ASP A 1 86 ? -6.846 25.498 -33.269 1.00 37.31 86 ASP A C 1
ATOM 681 O O . ASP A 1 86 ? -6.240 24.469 -33.569 1.00 37.31 86 ASP A O 1
ATOM 685 N N . SER A 1 87 ? -7.901 25.905 -33.970 1.00 42.84 87 SER A N 1
ATOM 686 C CA . SER A 1 87 ? -8.315 25.325 -35.244 1.00 42.84 87 SER A CA 1
ATOM 687 C C . SER A 1 87 ? -7.504 25.926 -36.398 1.00 42.84 87 SER A C 1
ATOM 689 O O . SER A 1 87 ? -7.835 26.998 -36.908 1.00 42.84 87 SER A O 1
ATOM 691 N N . LYS A 1 88 ? -6.466 25.218 -36.856 1.00 38.25 88 LYS A N 1
ATOM 692 C CA . LYS A 1 88 ? -5.855 25.428 -38.183 1.00 38.25 88 LYS A CA 1
ATOM 693 C C . LYS A 1 88 ? -5.830 24.105 -38.958 1.00 38.25 88 LYS A C 1
ATOM 695 O O . LYS A 1 88 ? -5.384 23.100 -38.403 1.00 38.25 88 LYS A O 1
ATOM 700 N N . PRO A 1 89 ? -6.271 24.064 -40.229 1.00 40.44 89 PRO A N 1
ATOM 701 C CA . PRO A 1 89 ? -6.205 22.849 -41.026 1.00 40.44 89 PRO A CA 1
ATOM 702 C C . PRO A 1 89 ? -4.768 22.657 -41.521 1.00 40.44 89 PRO A C 1
ATOM 704 O O . PRO A 1 89 ? -4.305 23.358 -42.419 1.00 40.44 89 PRO A O 1
ATOM 707 N N . VAL A 1 90 ? -4.042 21.712 -40.925 1.00 38.31 90 VAL A N 1
ATOM 708 C CA . VAL A 1 90 ? -2.719 21.302 -41.412 1.00 38.31 90 VAL A CA 1
ATOM 709 C C . VAL A 1 90 ? -2.917 20.256 -42.508 1.00 38.31 90 VAL A C 1
ATOM 711 O O . VAL A 1 90 ? -3.292 19.114 -42.246 1.00 38.31 90 VAL A O 1
ATOM 714 N N . SER A 1 91 ? -2.681 20.645 -43.761 1.00 44.28 91 SER A N 1
ATOM 715 C CA . SER A 1 91 ? -2.608 19.718 -44.890 1.00 44.28 91 SER A CA 1
ATOM 716 C C . SER A 1 91 ? -1.331 18.875 -44.779 1.00 44.28 91 SER A C 1
ATOM 718 O O . SER A 1 91 ? -0.239 19.349 -45.091 1.00 44.28 91 SER A O 1
ATOM 720 N N . ASN A 1 92 ? -1.454 17.627 -44.328 1.00 43.25 92 ASN A N 1
ATOM 721 C CA . ASN A 1 92 ? -0.326 16.696 -44.256 1.00 43.25 92 ASN A CA 1
ATOM 722 C C . ASN A 1 92 ? -0.022 16.091 -45.641 1.00 43.25 92 ASN A C 1
ATOM 724 O O . ASN A 1 92 ? -0.912 15.475 -46.235 1.00 43.25 92 ASN A O 1
ATOM 728 N N . PRO A 1 93 ? 1.217 16.192 -46.160 1.00 41.91 93 PRO A N 1
ATOM 729 C CA . PRO A 1 93 ? 1.585 15.541 -47.407 1.00 41.91 93 PRO A CA 1
ATOM 730 C C . PRO A 1 93 ? 1.830 14.040 -47.187 1.00 41.91 93 PRO A C 1
ATOM 732 O O . PRO A 1 93 ? 2.620 13.635 -46.340 1.00 41.91 93 PRO A O 1
ATOM 735 N N . CYS A 1 94 ? 1.139 13.232 -47.994 1.00 38.47 94 CYS A N 1
ATOM 736 C CA . CYS A 1 94 ? 1.479 11.872 -48.429 1.00 38.47 94 CYS A CA 1
ATOM 737 C C . CYS A 1 94 ? 2.098 10.925 -47.374 1.00 38.47 94 CYS A C 1
ATOM 739 O O . CYS A 1 94 ? 3.318 10.771 -47.274 1.00 38.47 94 CYS A O 1
ATOM 741 N N . LYS A 1 95 ? 1.240 10.183 -46.656 1.00 46.19 95 LYS A N 1
ATOM 742 C CA . LYS A 1 95 ? 1.648 8.940 -45.986 1.00 46.19 95 LYS A CA 1
ATOM 743 C C . LYS A 1 95 ? 2.107 7.943 -47.053 1.00 46.19 95 LYS A C 1
ATOM 745 O O . LYS A 1 95 ? 1.293 7.434 -47.821 1.00 46.19 95 LYS A O 1
ATOM 750 N N . ARG A 1 96 ? 3.406 7.633 -47.077 1.00 44.50 96 ARG A N 1
ATOM 751 C CA . ARG A 1 96 ? 3.899 6.399 -47.699 1.00 44.50 96 ARG A CA 1
ATOM 752 C C . ARG A 1 96 ? 3.164 5.234 -47.035 1.00 44.50 96 ARG A C 1
ATOM 754 O O . ARG A 1 96 ? 3.152 5.147 -45.809 1.00 44.50 96 ARG A O 1
ATOM 761 N N . LEU A 1 97 ? 2.545 4.380 -47.845 1.00 48.56 97 LEU A N 1
ATOM 762 C CA . LEU A 1 97 ? 1.909 3.132 -47.428 1.00 48.56 97 LEU A CA 1
ATOM 763 C C . LEU A 1 97 ? 2.987 2.189 -46.870 1.00 48.56 97 LEU A C 1
ATOM 765 O O . LEU A 1 97 ? 3.537 1.361 -47.591 1.00 48.56 97 LEU A O 1
ATOM 769 N N . ALA A 1 98 ? 3.341 2.347 -45.596 1.00 57.28 98 ALA A N 1
ATOM 770 C CA . ALA A 1 98 ? 3.956 1.265 -44.846 1.00 57.28 98 ALA A CA 1
ATOM 771 C C . ALA A 1 98 ? 2.880 0.184 -44.704 1.00 57.28 98 ALA A C 1
ATOM 773 O O . ALA A 1 98 ? 1.775 0.484 -44.256 1.00 57.28 98 ALA A O 1
ATOM 774 N N . ALA A 1 99 ? 3.172 -1.035 -45.161 1.00 62.25 99 ALA A N 1
ATOM 775 C CA . ALA A 1 99 ? 2.272 -2.167 -44.998 1.00 62.25 99 ALA A CA 1
ATOM 776 C C . ALA A 1 99 ? 1.909 -2.293 -43.514 1.00 62.25 99 ALA A C 1
ATOM 778 O O . ALA A 1 99 ? 2.804 -2.408 -42.673 1.00 62.25 99 ALA A O 1
ATOM 779 N N . ASP A 1 100 ? 0.614 -2.217 -43.202 1.00 67.94 100 ASP A N 1
ATOM 780 C CA . ASP A 1 100 ? 0.134 -2.374 -41.834 1.00 67.94 100 ASP A CA 1
ATOM 781 C C . ASP A 1 100 ? 0.605 -3.742 -41.318 1.00 67.94 100 ASP A C 1
ATOM 783 O O . ASP A 1 100 ? 0.300 -4.765 -41.945 1.00 67.94 100 ASP A O 1
ATOM 787 N N . PRO A 1 101 ? 1.372 -3.801 -40.214 1.00 72.31 101 PRO A N 1
ATOM 788 C CA . PRO A 1 101 ? 1.766 -5.074 -39.643 1.00 72.31 101 PRO A CA 1
ATOM 789 C C . PRO A 1 101 ? 0.502 -5.854 -39.291 1.00 72.31 101 PRO A C 1
ATOM 791 O O . PRO A 1 101 ? -0.439 -5.316 -38.696 1.00 72.31 101 PRO A O 1
ATOM 794 N N . SER A 1 102 ? 0.483 -7.133 -39.665 1.00 88.19 102 SER A N 1
ATOM 795 C CA . SER A 1 102 ? -0.656 -8.007 -39.387 1.00 88.19 102 SER A CA 1
ATOM 796 C C . SER A 1 102 ? -1.002 -7.972 -37.891 1.00 88.19 102 SER A C 1
ATOM 798 O O . SER A 1 102 ? -0.126 -7.828 -37.030 1.00 88.19 102 SER A O 1
ATOM 800 N N . LEU A 1 103 ? -2.286 -8.123 -37.549 1.00 86.12 103 LEU A N 1
ATOM 801 C CA . LEU A 1 103 ? -2.733 -8.163 -36.147 1.00 86.12 103 LEU A CA 1
ATOM 802 C C . LEU A 1 103 ? -1.961 -9.204 -35.318 1.00 86.12 103 LEU A C 1
ATOM 804 O O . LEU A 1 103 ? -1.740 -9.011 -34.124 1.00 86.12 103 LEU A O 1
ATOM 808 N N . GLU A 1 104 ? -1.524 -10.286 -35.954 1.00 89.19 104 GLU A N 1
ATOM 809 C CA . GLU A 1 104 ? -0.722 -11.339 -35.342 1.00 89.19 104 GLU A CA 1
ATOM 810 C C . GLU A 1 104 ? 0.705 -10.884 -35.011 1.00 89.19 104 GLU A C 1
ATOM 812 O O . GLU A 1 104 ? 1.160 -11.099 -33.889 1.00 89.19 104 GLU A O 1
ATOM 817 N N . GLN A 1 105 ? 1.368 -10.151 -35.910 1.00 89.88 105 GLN A N 1
ATOM 818 C CA . GLN A 1 105 ? 2.673 -9.537 -35.632 1.00 89.88 105 GLN A CA 1
ATOM 819 C C . GLN A 1 105 ? 2.592 -8.529 -34.483 1.00 89.88 105 GLN A C 1
ATOM 821 O O . GLN A 1 105 ? 3.457 -8.517 -33.609 1.00 89.88 105 GLN A O 1
ATOM 826 N N . ARG A 1 106 ? 1.522 -7.725 -34.428 1.00 88.12 106 ARG A N 1
ATOM 827 C CA . ARG A 1 106 ? 1.300 -6.784 -33.318 1.00 88.12 106 ARG A CA 1
ATOM 828 C C . ARG A 1 106 ? 1.115 -7.512 -31.983 1.00 88.12 106 ARG A C 1
ATOM 830 O O . ARG A 1 106 ? 1.706 -7.115 -30.984 1.00 88.12 106 ARG A O 1
ATOM 837 N N . ARG A 1 107 ? 0.334 -8.599 -31.957 1.00 89.88 107 ARG A N 1
ATOM 838 C CA . ARG A 1 107 ? 0.156 -9.439 -30.755 1.00 89.88 107 ARG A CA 1
ATOM 839 C C . ARG A 1 107 ? 1.461 -10.105 -30.324 1.00 89.88 107 ARG A C 1
ATOM 841 O O . ARG A 1 107 ? 1.743 -10.143 -29.129 1.00 89.88 107 ARG A O 1
ATOM 848 N N . ALA A 1 108 ? 2.241 -10.612 -31.277 1.00 89.56 108 ALA A N 1
ATOM 849 C CA . ALA A 1 108 ? 3.539 -11.217 -31.007 1.00 89.56 108 ALA A CA 1
ATOM 850 C C . ALA A 1 108 ? 4.507 -10.200 -30.388 1.00 89.56 108 ALA A C 1
ATOM 852 O O . ALA A 1 108 ? 5.113 -10.506 -29.367 1.00 89.56 108 ALA A O 1
ATOM 853 N N . ALA A 1 109 ? 4.564 -8.978 -30.927 1.00 88.81 109 ALA A N 1
ATOM 854 C CA . ALA A 1 109 ? 5.393 -7.898 -30.395 1.00 88.81 109 ALA A CA 1
ATOM 855 C C . ALA A 1 109 ? 5.000 -7.486 -28.961 1.00 88.81 109 ALA A C 1
ATOM 857 O O . ALA A 1 109 ? 5.861 -7.273 -28.110 1.00 88.81 109 ALA A O 1
ATOM 858 N N . ILE A 1 110 ? 3.698 -7.419 -28.655 1.00 89.50 110 ILE A N 1
ATOM 859 C CA . ILE A 1 110 ? 3.226 -7.114 -27.292 1.00 89.50 110 ILE A CA 1
ATOM 860 C C . ILE A 1 110 ? 3.629 -8.222 -26.318 1.00 89.50 110 ILE A C 1
ATOM 862 O O . ILE A 1 110 ? 4.114 -7.935 -25.229 1.00 89.50 110 ILE A O 1
ATOM 866 N N . ARG A 1 111 ? 3.453 -9.493 -26.703 1.00 89.00 111 ARG A N 1
ATOM 867 C CA . ARG A 1 111 ? 3.852 -10.629 -25.859 1.00 89.00 111 ARG A CA 1
ATOM 868 C C . ARG A 1 111 ? 5.357 -10.691 -25.660 1.00 89.00 111 ARG A C 1
ATOM 870 O O . ARG A 1 111 ? 5.795 -11.028 -24.566 1.00 89.00 111 ARG A O 1
ATOM 877 N N . SER A 1 112 ? 6.130 -10.395 -26.705 1.00 89.56 112 SER A N 1
ATOM 878 C CA . SER A 1 112 ? 7.583 -10.395 -26.603 1.00 89.56 112 SER A CA 1
ATOM 879 C C . SER A 1 112 ? 8.064 -9.306 -25.663 1.00 89.56 112 SER A C 1
ATOM 881 O O . SER A 1 112 ? 8.962 -9.593 -24.897 1.00 89.56 112 SER A O 1
ATOM 883 N N . TRP A 1 113 ? 7.457 -8.112 -25.686 1.00 88.56 113 TRP A N 1
ATOM 884 C CA . TRP A 1 113 ? 7.790 -7.012 -24.774 1.00 88.56 113 TRP A CA 1
ATOM 885 C C . TRP A 1 113 ? 7.309 -7.267 -23.337 1.00 88.56 113 TRP A C 1
ATOM 887 O O . TRP A 1 113 ? 8.077 -7.152 -22.392 1.00 88.56 113 TRP A O 1
ATOM 897 N N . GLY A 1 114 ? 6.047 -7.663 -23.156 1.00 88.69 114 GLY A N 1
ATOM 898 C CA . GLY A 1 114 ? 5.435 -7.789 -21.828 1.00 88.69 114 GLY A CA 1
ATOM 899 C C . GLY A 1 114 ? 5.973 -8.932 -20.961 1.00 88.69 114 GLY A C 1
ATOM 900 O O . GLY A 1 114 ? 5.737 -8.928 -19.759 1.00 88.69 114 GLY A O 1
ATOM 901 N N . ASN A 1 115 ? 6.684 -9.898 -21.549 1.00 90.94 115 ASN A N 1
ATOM 902 C CA . ASN A 1 115 ? 7.262 -11.043 -20.835 1.00 90.94 115 ASN A CA 1
ATOM 903 C C . ASN A 1 115 ? 8.794 -10.980 -20.725 1.00 90.94 115 ASN A C 1
ATOM 905 O O . ASN A 1 115 ? 9.415 -11.983 -20.364 1.00 90.94 115 ASN A O 1
ATOM 909 N N . GLN A 1 116 ? 9.416 -9.850 -21.073 1.00 93.75 116 GLN A N 1
ATOM 910 C CA . GLN A 1 116 ? 10.864 -9.698 -20.937 1.00 93.75 116 GLN A CA 1
ATOM 911 C C . GLN A 1 116 ? 11.270 -9.745 -19.470 1.00 93.75 116 GLN A C 1
ATOM 913 O O . GLN A 1 116 ? 10.565 -9.261 -18.582 1.00 93.75 116 GLN A O 1
ATOM 918 N N . ARG A 1 117 ? 12.442 -10.324 -19.215 1.00 94.94 117 ARG A N 1
ATOM 919 C CA . ARG A 1 117 ? 13.087 -10.193 -17.909 1.00 94.94 117 ARG A CA 1
ATOM 920 C C . ARG A 1 117 ? 13.609 -8.773 -17.756 1.00 94.94 117 ARG A C 1
ATOM 922 O O . ARG A 1 117 ? 13.987 -8.152 -18.745 1.00 94.94 117 ARG A O 1
ATOM 929 N N . LEU A 1 118 ? 13.694 -8.298 -16.516 1.00 95.00 118 LEU A N 1
ATOM 930 C CA . LEU A 1 118 ? 14.226 -6.967 -16.227 1.00 95.00 118 LEU A CA 1
ATOM 931 C C . LEU A 1 118 ? 15.628 -6.768 -16.824 1.00 95.00 118 LEU A C 1
ATOM 933 O O . LEU A 1 118 ? 15.869 -5.746 -17.440 1.00 95.00 118 LEU A O 1
ATOM 937 N N . GLU A 1 119 ? 16.490 -7.787 -16.749 1.00 95.94 119 GLU A N 1
ATOM 938 C CA . GLU A 1 119 ? 17.842 -7.783 -17.336 1.00 95.94 119 GLU A CA 1
ATOM 939 C C . GLU A 1 119 ? 17.867 -7.451 -18.841 1.00 95.94 119 GLU A C 1
ATOM 941 O O . GLU A 1 119 ? 18.834 -6.881 -19.335 1.00 95.94 119 GLU A O 1
ATOM 946 N N . GLU A 1 120 ? 16.820 -7.834 -19.578 1.00 95.06 120 GLU A N 1
ATOM 947 C CA . GLU A 1 120 ? 16.703 -7.605 -21.022 1.00 95.06 120 GLU A CA 1
ATOM 948 C C . GLU A 1 120 ? 15.931 -6.319 -21.336 1.00 95.06 120 GLU A C 1
ATOM 950 O O . GLU A 1 120 ? 16.258 -5.624 -22.297 1.00 95.06 120 GLU A O 1
ATOM 955 N N . ALA A 1 121 ? 14.896 -6.024 -20.543 1.00 94.75 121 ALA A N 1
ATOM 956 C CA . ALA A 1 121 ? 14.034 -4.862 -20.725 1.00 94.75 121 ALA A CA 1
ATOM 957 C C . ALA A 1 121 ? 14.726 -3.553 -20.311 1.00 94.75 121 ALA A C 1
ATOM 959 O O . ALA A 1 121 ? 14.571 -2.539 -20.990 1.00 94.75 121 ALA A O 1
ATOM 960 N N . ASP A 1 122 ? 15.477 -3.586 -19.207 1.00 96.94 122 ASP A N 1
ATOM 961 C CA . ASP A 1 122 ? 16.200 -2.453 -18.631 1.00 96.94 122 ASP A CA 1
ATOM 962 C C . ASP A 1 122 ? 17.468 -2.940 -17.884 1.00 96.94 122 ASP A C 1
ATOM 964 O O . ASP A 1 122 ? 17.445 -3.169 -16.665 1.00 96.94 122 ASP A O 1
ATOM 968 N N . PRO A 1 123 ? 18.587 -3.148 -18.609 1.00 97.31 123 PRO A N 1
ATOM 969 C CA . PRO A 1 123 ? 19.832 -3.640 -18.016 1.00 97.31 123 PRO A CA 1
ATOM 970 C C . PRO A 1 123 ? 20.450 -2.658 -17.012 1.00 97.31 123 PRO A C 1
ATOM 972 O O . PRO A 1 123 ? 21.132 -3.091 -16.081 1.00 97.31 123 PRO A O 1
ATOM 975 N N . ASP A 1 124 ? 20.201 -1.354 -17.168 1.00 98.19 124 ASP A N 1
ATOM 976 C CA . ASP A 1 124 ? 20.743 -0.326 -16.279 1.00 98.19 124 ASP A CA 1
ATOM 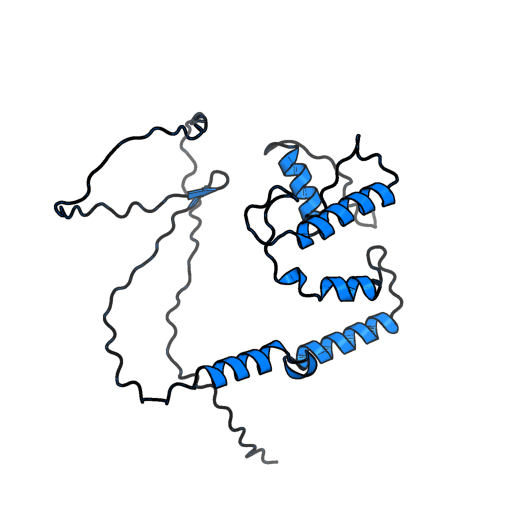977 C C . ASP A 1 124 ? 20.089 -0.427 -14.890 1.00 98.19 124 ASP A C 1
ATOM 979 O O . ASP A 1 124 ? 20.778 -0.423 -13.864 1.00 98.19 124 ASP A O 1
ATOM 983 N N . VAL A 1 125 ? 18.759 -0.590 -14.840 1.00 98.12 125 VAL A N 1
ATOM 984 C CA . VAL A 1 125 ? 18.026 -0.799 -13.580 1.00 98.12 125 VAL A CA 1
ATOM 985 C C . VAL A 1 125 ? 18.419 -2.117 -12.918 1.00 98.12 125 VAL A C 1
ATOM 987 O O . VAL A 1 125 ? 18.638 -2.147 -11.703 1.00 98.12 125 VAL A O 1
ATOM 990 N N . ASP A 1 126 ? 18.558 -3.199 -13.686 1.00 98.00 126 ASP A N 1
ATOM 991 C CA . ASP A 1 126 ? 18.999 -4.487 -13.147 1.00 98.00 126 ASP A CA 1
ATOM 992 C C . ASP A 1 126 ? 20.398 -4.405 -12.504 1.00 98.00 126 ASP A C 1
ATOM 994 O O . ASP A 1 126 ? 20.609 -4.907 -11.393 1.00 98.00 126 ASP A O 1
ATOM 998 N N . GLU A 1 127 ? 21.345 -3.710 -13.144 1.00 98.38 127 GLU A N 1
ATOM 999 C CA . GLU A 1 127 ? 22.684 -3.513 -12.587 1.00 98.38 127 GLU A CA 1
ATOM 1000 C C . GLU A 1 127 ? 22.634 -2.732 -11.262 1.00 98.38 127 GLU A C 1
ATOM 1002 O O . GLU A 1 127 ? 23.304 -3.103 -10.289 1.00 98.38 127 GLU A O 1
ATOM 1007 N N . ILE A 1 128 ? 21.812 -1.680 -11.185 1.00 98.56 128 ILE A N 1
ATOM 1008 C CA . ILE A 1 128 ? 21.612 -0.895 -9.958 1.00 98.56 128 ILE A CA 1
ATOM 1009 C C . ILE A 1 128 ? 21.009 -1.766 -8.849 1.00 98.56 128 ILE A C 1
ATOM 1011 O O . ILE A 1 128 ? 21.504 -1.752 -7.719 1.00 98.56 128 ILE A O 1
ATOM 1015 N N . MET A 1 129 ? 19.996 -2.579 -9.159 1.00 98.00 129 MET A N 1
ATOM 1016 C CA . MET A 1 129 ? 19.378 -3.489 -8.190 1.00 98.00 129 MET A CA 1
ATOM 1017 C C . MET A 1 129 ? 20.368 -4.535 -7.662 1.00 98.00 129 MET A C 1
ATOM 1019 O O . MET A 1 129 ? 20.382 -4.828 -6.463 1.00 98.00 129 MET A O 1
ATOM 1023 N N . LYS A 1 130 ? 21.237 -5.079 -8.526 1.00 98.00 130 LYS A N 1
ATOM 1024 C CA . LYS A 1 130 ? 22.303 -6.013 -8.124 1.00 98.00 130 LYS A CA 1
ATOM 1025 C C . LYS A 1 130 ? 23.314 -5.348 -7.186 1.00 98.00 130 LYS A C 1
ATOM 1027 O O . LYS A 1 130 ? 23.711 -5.963 -6.193 1.00 98.00 130 LYS A O 1
ATOM 1032 N N . LYS A 1 131 ? 23.693 -4.094 -7.456 1.00 98.38 131 LYS A N 1
ATOM 1033 C CA . LYS A 1 131 ? 24.572 -3.302 -6.578 1.00 98.38 131 LYS A CA 1
ATOM 1034 C C . LYS A 1 131 ? 23.931 -3.041 -5.212 1.00 98.38 131 LYS A C 1
ATOM 1036 O O . LYS A 1 131 ? 24.589 -3.273 -4.200 1.00 98.38 131 LYS A O 1
ATOM 1041 N N . GLU A 1 132 ? 22.659 -2.641 -5.166 1.00 98.38 132 GLU A N 1
ATOM 1042 C CA . GLU A 1 132 ? 21.949 -2.407 -3.898 1.00 98.38 132 GLU A CA 1
ATOM 1043 C C . GLU A 1 132 ? 21.803 -3.693 -3.078 1.00 98.38 132 GLU A C 1
ATOM 1045 O O . GLU A 1 132 ? 22.077 -3.707 -1.879 1.00 98.38 132 GLU A O 1
ATOM 1050 N N . LYS A 1 133 ? 21.476 -4.817 -3.724 1.00 97.50 133 LYS A N 1
ATOM 1051 C CA . LYS A 1 133 ? 21.446 -6.122 -3.053 1.00 97.50 133 LYS A CA 1
ATOM 1052 C C . LYS A 1 133 ? 22.793 -6.460 -2.410 1.00 97.50 133 LYS A C 1
ATOM 1054 O O . LYS A 1 133 ? 22.833 -6.943 -1.281 1.00 97.50 133 LYS A O 1
ATOM 1059 N N . GLN A 1 134 ? 23.900 -6.215 -3.112 1.00 98.12 134 GLN A N 1
ATOM 1060 C CA . GLN A 1 134 ? 25.231 -6.474 -2.568 1.00 98.12 134 GLN A CA 1
ATOM 1061 C C . GLN A 1 134 ? 25.564 -5.536 -1.400 1.00 98.12 134 GLN A C 1
ATOM 1063 O O . GLN A 1 134 ? 26.159 -5.988 -0.422 1.00 98.12 134 GLN A O 1
ATOM 1068 N N . ARG A 1 135 ? 25.149 -4.263 -1.470 1.00 98.19 135 ARG A N 1
ATOM 1069 C CA . ARG A 1 135 ? 25.283 -3.302 -0.366 1.00 98.19 135 ARG A CA 1
ATOM 1070 C C . ARG A 1 135 ? 24.585 -3.817 0.894 1.00 98.19 135 ARG A C 1
ATOM 1072 O O . ARG A 1 135 ? 25.232 -3.887 1.930 1.00 98.19 135 ARG A O 1
ATOM 1079 N N . GLN A 1 136 ? 23.329 -4.252 0.781 1.00 97.75 136 GLN A N 1
ATOM 1080 C CA . GLN A 1 136 ? 22.546 -4.789 1.904 1.00 97.75 136 GLN A CA 1
ATOM 1081 C C . GLN A 1 136 ? 23.158 -6.051 2.529 1.00 97.75 136 GLN A C 1
ATOM 1083 O O . GLN A 1 136 ? 23.059 -6.252 3.732 1.00 97.75 136 GLN A O 1
ATOM 1088 N N . ILE A 1 137 ? 23.790 -6.914 1.723 1.00 96.75 137 ILE A N 1
ATOM 1089 C CA . ILE A 1 137 ? 24.423 -8.153 2.212 1.00 96.75 137 ILE A CA 1
ATOM 1090 C C . ILE A 1 137 ? 25.741 -7.870 2.942 1.00 96.75 137 ILE A C 1
ATOM 1092 O O . ILE A 1 137 ? 26.081 -8.570 3.894 1.00 96.75 137 ILE A O 1
ATOM 1096 N N . LEU A 1 138 ? 26.517 -6.896 2.463 1.00 97.44 138 LEU A N 1
ATOM 1097 C CA . LEU A 1 138 ? 27.833 -6.573 3.020 1.00 97.44 138 LEU A CA 1
ATOM 1098 C C . LEU A 1 138 ? 27.775 -5.530 4.146 1.00 97.44 138 LEU A C 1
ATOM 1100 O O . LEU A 1 138 ? 28.731 -5.416 4.912 1.00 97.44 138 LEU A O 1
ATOM 1104 N N . GLY A 1 139 ? 26.699 -4.748 4.209 1.00 96.19 139 GLY A N 1
ATOM 1105 C CA . GLY A 1 139 ? 26.493 -3.682 5.179 1.00 96.19 139 GLY A CA 1
ATOM 1106 C C . GLY A 1 139 ? 26.029 -4.188 6.543 1.00 96.19 139 GLY A C 1
ATOM 1107 O O . GLY A 1 139 ? 25.338 -5.198 6.661 1.00 96.19 139 GLY A O 1
ATOM 1108 N N . ILE A 1 140 ? 26.408 -3.457 7.592 1.00 96.81 140 ILE A N 1
ATOM 1109 C CA . ILE A 1 140 ? 25.786 -3.584 8.912 1.00 96.81 140 ILE A CA 1
ATOM 1110 C C . ILE A 1 140 ? 24.722 -2.490 8.997 1.00 96.81 140 ILE A C 1
ATOM 1112 O O . ILE A 1 140 ? 25.034 -1.333 9.281 1.00 96.81 140 ILE A O 1
ATOM 1116 N N . GLU A 1 141 ? 23.473 -2.852 8.724 1.00 96.06 141 GLU A N 1
ATOM 1117 C CA . GLU A 1 141 ? 22.352 -1.911 8.745 1.00 96.06 141 GLU A CA 1
ATOM 1118 C C . GLU A 1 141 ? 21.888 -1.676 10.194 1.00 96.06 141 GLU A C 1
ATOM 1120 O O . GLU A 1 141 ? 21.388 -2.584 10.858 1.00 96.06 141 GLU A O 1
ATOM 1125 N N . LEU A 1 142 ? 22.089 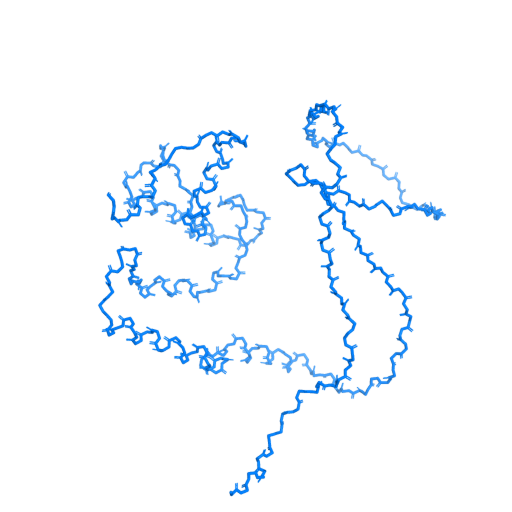-0.452 10.699 1.00 97.31 142 LEU A N 1
ATOM 1126 C CA . LEU A 1 142 ? 21.760 -0.050 12.080 1.00 97.31 142 LEU A CA 1
ATOM 1127 C C . LEU A 1 142 ? 20.599 0.953 12.161 1.00 97.31 142 LEU A C 1
ATOM 1129 O O . LEU A 1 142 ? 20.314 1.498 13.228 1.00 97.31 142 LEU A O 1
ATOM 1133 N N . ILE A 1 143 ? 19.931 1.223 11.040 1.00 97.38 143 ILE A N 1
ATOM 1134 C CA . ILE A 1 143 ? 18.785 2.129 10.997 1.00 97.38 143 ILE A CA 1
ATOM 1135 C C . ILE A 1 143 ? 17.580 1.406 11.608 1.00 97.38 143 ILE A C 1
ATOM 1137 O O . ILE A 1 143 ? 17.070 0.442 11.049 1.00 97.38 143 ILE A O 1
ATOM 1141 N N . ALA A 1 144 ? 17.106 1.887 12.761 1.00 96.81 144 ALA A N 1
ATOM 1142 C CA . ALA A 1 144 ? 16.094 1.201 13.572 1.00 96.81 144 ALA A CA 1
ATOM 1143 C C . ALA A 1 144 ? 14.738 0.977 12.872 1.00 96.81 144 ALA A C 1
ATOM 1145 O O . ALA A 1 144 ? 13.973 0.104 13.275 1.00 96.81 144 ALA A O 1
ATOM 1146 N N . SER A 1 145 ? 14.418 1.778 11.855 1.00 96.50 145 SER A N 1
ATOM 1147 C CA . SER A 1 145 ? 13.174 1.674 11.085 1.00 96.50 145 SER A CA 1
ATOM 1148 C C . SER A 1 145 ? 13.275 0.776 9.851 1.00 96.50 145 SER A C 1
ATOM 1150 O O . SER A 1 145 ? 12.254 0.519 9.216 1.00 96.50 145 SER A O 1
ATOM 1152 N N . GLU A 1 146 ? 14.475 0.340 9.471 1.00 97.12 146 GLU A N 1
ATOM 1153 C CA . GLU A 1 146 ? 14.679 -0.523 8.308 1.00 97.12 146 GLU A CA 1
ATOM 1154 C C . GLU A 1 146 ? 14.630 -2.002 8.696 1.00 97.12 146 GLU A C 1
ATOM 1156 O O . GLU A 1 146 ? 14.881 -2.381 9.841 1.00 97.12 146 GLU A O 1
ATOM 1161 N N . ASN A 1 147 ? 14.255 -2.857 7.741 1.00 96.94 147 ASN A N 1
ATOM 1162 C CA . ASN A 1 147 ? 14.176 -4.298 7.953 1.00 96.94 147 ASN A CA 1
ATOM 1163 C C . ASN A 1 147 ? 14.279 -5.070 6.627 1.00 96.94 147 ASN A C 1
ATOM 1165 O O . ASN A 1 147 ? 13.988 -4.532 5.557 1.00 96.94 147 ASN A O 1
ATOM 1169 N N . PHE A 1 148 ? 14.627 -6.354 6.703 1.00 96.81 148 PHE A N 1
ATOM 1170 C CA . PHE A 1 148 ? 14.675 -7.257 5.558 1.00 96.81 148 PHE A CA 1
ATOM 1171 C C . PHE A 1 148 ? 13.386 -8.067 5.447 1.00 96.81 148 PHE A C 1
ATOM 1173 O O . PHE A 1 148 ? 12.988 -8.798 6.353 1.00 96.81 148 PHE A O 1
ATOM 1180 N N . VAL A 1 149 ? 12.731 -7.949 4.298 1.00 96.44 149 VAL A N 1
ATOM 1181 C CA . VAL A 1 149 ? 11.438 -8.582 4.040 1.00 96.44 149 VAL A CA 1
ATOM 1182 C C . VAL A 1 149 ? 11.617 -10.039 3.592 1.00 96.44 149 VAL A C 1
ATOM 1184 O O . VAL A 1 149 ? 12.553 -10.385 2.870 1.00 96.44 149 VAL A O 1
ATOM 1187 N N . PHE A 1 150 ? 10.687 -10.916 3.983 1.00 96.69 150 PHE A N 1
ATOM 1188 C CA . PHE A 1 150 ? 10.688 -12.313 3.545 1.00 96.69 150 PHE A CA 1
ATOM 1189 C C . PHE A 1 150 ? 10.414 -12.457 2.044 1.00 96.69 150 PHE A C 1
ATOM 1191 O O . PHE A 1 150 ? 9.590 -11.750 1.464 1.00 96.69 150 PHE A O 1
ATOM 1198 N N . ARG A 1 151 ? 11.020 -13.480 1.427 1.00 96.94 151 ARG A N 1
ATOM 1199 C CA . ARG A 1 151 ? 10.822 -13.806 0.006 1.00 96.94 151 ARG A CA 1
ATOM 1200 C C . ARG A 1 151 ? 9.349 -13.959 -0.386 1.00 96.94 151 ARG A C 1
ATOM 1202 O O . ARG A 1 151 ? 8.956 -13.437 -1.420 1.00 96.94 151 ARG A O 1
ATOM 1209 N N . ALA A 1 152 ? 8.539 -14.604 0.453 1.00 97.75 152 ALA A N 1
ATOM 1210 C CA . ALA A 1 152 ? 7.111 -14.792 0.189 1.00 97.75 152 ALA A CA 1
ATOM 1211 C C . ALA A 1 152 ? 6.346 -13.460 0.047 1.00 97.75 152 ALA A C 1
ATOM 1213 O O . ALA A 1 152 ? 5.420 -13.361 -0.752 1.00 97.75 152 ALA A O 1
ATOM 1214 N N . VAL A 1 153 ? 6.749 -12.420 0.785 1.00 97.56 153 VAL A N 1
ATOM 1215 C CA . VAL A 1 153 ? 6.133 -11.087 0.689 1.00 97.56 153 VAL A CA 1
ATOM 1216 C C . VAL A 1 153 ? 6.546 -10.401 -0.613 1.00 97.56 153 VAL A C 1
ATOM 1218 O O . VAL A 1 153 ? 5.697 -9.833 -1.294 1.00 97.56 153 VAL A O 1
ATOM 1221 N N . MET A 1 154 ? 7.820 -10.507 -1.009 1.00 96.94 154 MET A N 1
ATOM 1222 C CA . MET A 1 154 ? 8.289 -9.984 -2.300 1.00 96.94 154 MET A CA 1
ATOM 1223 C C . MET A 1 154 ? 7.599 -10.672 -3.488 1.00 96.94 154 MET A C 1
ATOM 1225 O O . MET A 1 154 ? 7.223 -10.001 -4.446 1.00 96.94 154 MET A O 1
ATOM 1229 N N . GLU A 1 155 ? 7.383 -11.990 -3.412 1.00 97.69 155 GLU A N 1
ATOM 1230 C CA . GLU A 1 155 ? 6.659 -12.753 -4.439 1.00 97.69 155 GLU A CA 1
ATOM 1231 C C . GLU A 1 155 ? 5.201 -12.291 -4.579 1.00 97.69 155 GLU A C 1
ATOM 1233 O O . GLU A 1 155 ? 4.708 -12.147 -5.697 1.00 97.69 155 GLU A O 1
ATOM 1238 N N . ALA A 1 156 ? 4.520 -12.001 -3.466 1.00 97.31 156 ALA A N 1
ATOM 1239 C CA . ALA A 1 156 ? 3.163 -11.461 -3.498 1.00 97.31 156 ALA A CA 1
ATOM 1240 C C . ALA A 1 156 ? 3.115 -10.021 -4.044 1.00 97.31 156 ALA A C 1
ATOM 1242 O O . ALA A 1 156 ? 2.226 -9.698 -4.834 1.00 97.31 156 ALA A O 1
ATOM 1243 N N . LEU A 1 157 ? 4.070 -9.166 -3.662 1.00 97.12 157 LEU A N 1
ATOM 1244 C CA . LEU A 1 157 ? 4.118 -7.760 -4.077 1.00 97.12 157 LEU A CA 1
ATOM 1245 C C . LEU A 1 157 ? 4.384 -7.604 -5.583 1.00 97.12 157 LEU A C 1
ATOM 1247 O O . LEU A 1 157 ? 3.747 -6.786 -6.238 1.00 97.12 157 LEU A O 1
ATOM 1251 N N . GLY A 1 158 ? 5.282 -8.420 -6.144 1.00 95.94 158 GLY A N 1
ATOM 1252 C CA . GLY A 1 158 ? 5.602 -8.440 -7.577 1.00 95.94 158 GLY A CA 1
ATOM 1253 C C . GLY A 1 158 ? 4.633 -9.257 -8.440 1.00 95.94 158 GLY A C 1
ATOM 1254 O O . GLY A 1 158 ? 4.997 -9.669 -9.540 1.00 95.94 158 GLY A O 1
ATOM 1255 N N . SER A 1 159 ? 3.433 -9.562 -7.940 1.00 96.88 159 SER A N 1
ATOM 1256 C CA . SER A 1 159 ? 2.477 -10.446 -8.612 1.00 96.88 159 SER A CA 1
ATOM 1257 C C . SER A 1 159 ? 1.466 -9.697 -9.489 1.00 96.88 159 SER A C 1
ATOM 1259 O O . SER A 1 159 ? 1.356 -8.471 -9.485 1.00 96.88 159 SER A O 1
ATOM 1261 N N . HIS A 1 160 ? 0.642 -10.461 -10.209 1.00 96.12 160 HIS A N 1
ATOM 1262 C CA . HIS A 1 160 ? -0.440 -9.947 -11.053 1.00 96.12 160 HIS A CA 1
ATOM 1263 C C . HIS A 1 160 ? -1.545 -9.196 -10.287 1.00 96.12 160 HIS A C 1
ATOM 1265 O O . HIS A 1 160 ? -2.455 -8.660 -10.919 1.00 96.12 160 HIS A O 1
ATOM 1271 N N . LEU A 1 161 ? -1.514 -9.171 -8.949 1.00 97.31 161 LEU A N 1
ATOM 1272 C CA . LEU A 1 161 ? -2.478 -8.424 -8.136 1.00 97.31 161 LEU A CA 1
ATOM 1273 C C . LEU A 1 161 ? -2.441 -6.918 -8.434 1.00 97.31 161 LEU A C 1
ATOM 1275 O O . LEU A 1 161 ? -3.489 -6.280 -8.416 1.00 97.31 161 LEU A O 1
ATOM 1279 N N . THR A 1 162 ? -1.277 -6.386 -8.826 1.00 96.94 162 THR A N 1
ATOM 1280 C CA . THR A 1 162 ? -1.101 -4.979 -9.237 1.00 96.94 162 THR A CA 1
ATOM 1281 C C . THR A 1 162 ? -1.991 -4.564 -10.420 1.00 96.94 162 THR A C 1
ATOM 1283 O O . THR A 1 162 ? -2.291 -3.390 -10.614 1.00 96.94 162 THR A O 1
ATOM 1286 N N . ASN A 1 163 ? -2.478 -5.529 -11.206 1.00 97.12 163 ASN A N 1
ATOM 1287 C CA . ASN A 1 163 ? -3.285 -5.252 -12.391 1.00 97.12 163 ASN A CA 1
ATOM 1288 C C . ASN A 1 163 ? -4.745 -4.899 -12.067 1.00 97.12 163 ASN A C 1
ATOM 1290 O O . ASN A 1 163 ? -5.470 -4.458 -12.962 1.00 97.12 163 ASN A O 1
ATOM 1294 N N . LYS A 1 164 ? -5.226 -5.166 -10.842 1.00 97.69 164 LYS A N 1
ATOM 1295 C CA . LYS A 1 164 ? -6.652 -5.043 -10.522 1.00 97.69 164 LYS A CA 1
ATOM 1296 C C . LYS A 1 164 ? -6.971 -3.731 -9.815 1.00 97.69 164 LYS A C 1
ATOM 1298 O O . LYS A 1 164 ? -6.425 -3.424 -8.767 1.00 97.69 164 LYS A O 1
ATOM 1303 N N . TYR A 1 165 ? -7.959 -3.021 -10.355 1.00 97.94 165 TYR A N 1
ATOM 1304 C CA . TYR A 1 165 ? -8.576 -1.868 -9.706 1.00 97.94 165 TYR A CA 1
ATOM 1305 C C . TYR A 1 165 ? -9.752 -2.314 -8.820 1.00 97.94 165 TYR A C 1
ATOM 1307 O O . TYR A 1 165 ? -10.692 -2.957 -9.309 1.00 97.94 165 TYR A O 1
ATOM 1315 N N . SER A 1 166 ? -9.704 -1.999 -7.527 1.00 97.56 166 SER A N 1
ATOM 1316 C CA . SER A 1 166 ? -10.636 -2.515 -6.510 1.00 97.56 166 SER A CA 1
ATOM 1317 C C . SER A 1 166 ? -11.140 -1.429 -5.559 1.00 97.56 166 SER A C 1
ATOM 1319 O O . SER A 1 166 ? -11.138 -1.599 -4.345 1.00 97.56 166 SER A O 1
ATOM 1321 N N . GLU A 1 167 ? -11.578 -0.302 -6.113 1.00 98.06 167 GLU A N 1
ATOM 1322 C CA . GLU A 1 167 ? -12.132 0.803 -5.327 1.00 98.06 167 GLU A CA 1
ATOM 1323 C C . GLU A 1 167 ? -13.370 0.381 -4.518 1.00 98.06 167 GLU A C 1
ATOM 1325 O O . GLU A 1 167 ? -14.241 -0.343 -5.019 1.00 98.06 167 GLU A O 1
ATOM 1330 N N . GLY A 1 168 ? -13.446 0.866 -3.278 1.00 96.62 168 GLY A N 1
ATOM 1331 C CA . GLY A 1 168 ? -14.457 0.496 -2.288 1.00 96.62 168 GLY A CA 1
ATOM 1332 C C . GLY A 1 168 ? -13.926 -0.498 -1.253 1.00 96.62 168 GLY A C 1
ATOM 1333 O O . GLY A 1 168 ? -12.724 -0.752 -1.178 1.00 96.62 168 GLY A O 1
ATOM 1334 N N . MET A 1 169 ? -14.830 -1.070 -0.462 1.00 97.06 169 MET A N 1
ATOM 1335 C CA . MET A 1 169 ? -14.520 -2.087 0.556 1.00 97.06 169 MET A CA 1
ATOM 1336 C C . MET A 1 169 ? -14.929 -3.484 0.063 1.00 97.06 169 MET A C 1
ATOM 1338 O O . MET A 1 169 ? -15.752 -3.577 -0.853 1.00 97.06 169 MET A O 1
ATOM 1342 N N . PRO A 1 170 ? -14.407 -4.582 0.646 1.00 96.44 170 PRO A N 1
ATOM 1343 C CA . PRO A 1 170 ? -14.871 -5.933 0.325 1.00 96.44 170 PRO A CA 1
ATOM 1344 C C . PRO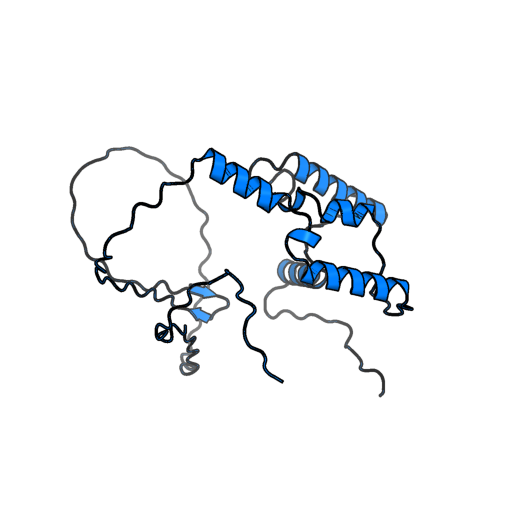 A 1 170 ? -16.402 -6.048 0.409 1.00 96.44 170 PRO A C 1
ATOM 1346 O O . PRO A 1 170 ? -17.013 -5.583 1.369 1.00 96.44 170 PRO A O 1
ATOM 1349 N N . GLY A 1 171 ? -17.036 -6.613 -0.624 1.00 95.00 171 GLY A N 1
ATOM 1350 C CA . GLY A 1 171 ? -18.502 -6.690 -0.738 1.00 95.00 171 GLY A CA 1
ATOM 1351 C C . GLY A 1 171 ? -19.215 -5.395 -1.165 1.00 95.00 171 GLY A C 1
ATOM 1352 O O . GLY A 1 171 ? -20.374 -5.451 -1.569 1.00 95.00 171 GLY A O 1
ATOM 1353 N N . ALA A 1 172 ? -18.531 -4.249 -1.155 1.00 96.75 172 ALA A N 1
ATOM 1354 C CA . ALA A 1 172 ? -19.049 -2.940 -1.558 1.00 96.75 172 ALA A CA 1
ATOM 1355 C C . ALA A 1 172 ? -18.077 -2.250 -2.533 1.00 96.75 172 ALA A C 1
ATOM 1357 O O . ALA A 1 172 ? -17.558 -1.161 -2.275 1.00 96.75 172 ALA A O 1
ATOM 1358 N N . ARG A 1 173 ? -17.788 -2.925 -3.651 1.00 97.50 173 ARG A N 1
ATOM 1359 C CA . ARG A 1 173 ? -16.883 -2.430 -4.698 1.00 97.50 173 ARG A CA 1
ATOM 1360 C C . ARG A 1 173 ? -17.644 -1.669 -5.773 1.00 97.50 173 ARG A C 1
ATOM 1362 O O . ARG A 1 173 ? -18.713 -2.100 -6.194 1.00 97.50 173 ARG A O 1
ATOM 1369 N N . TYR A 1 174 ? -17.027 -0.616 -6.303 1.00 96.94 174 TYR A N 1
ATOM 1370 C CA . TYR A 1 174 ? -17.570 0.117 -7.455 1.00 96.94 174 TYR A CA 1
ATOM 1371 C C . TYR A 1 174 ? -17.435 -0.664 -8.767 1.00 96.94 174 TYR A C 1
ATOM 1373 O O . TYR A 1 174 ? -18.263 -0.536 -9.666 1.00 96.94 174 TYR A O 1
ATOM 1381 N N . TYR A 1 175 ? -16.397 -1.497 -8.875 1.00 97.25 175 TYR A N 1
ATOM 1382 C CA . TYR A 1 175 ? -16.086 -2.250 -10.088 1.00 97.25 175 TYR A CA 1
ATOM 1383 C C . TYR A 1 175 ? -16.254 -3.755 -9.894 1.00 97.25 175 TYR A C 1
ATOM 1385 O O . TYR A 1 175 ? -16.024 -4.311 -8.817 1.00 97.25 175 TYR A O 1
ATOM 1393 N N . THR A 1 176 ? -16.578 -4.441 -10.986 1.00 96.38 176 THR A N 1
ATOM 1394 C CA . THR A 1 176 ? -16.741 -5.896 -11.023 1.00 96.38 176 THR A CA 1
ATOM 1395 C C . THR A 1 176 ? -15.402 -6.648 -11.011 1.00 96.38 176 THR A C 1
ATOM 1397 O O . THR A 1 176 ? -14.320 -6.079 -11.198 1.00 96.38 176 THR A O 1
ATOM 1400 N N . GLY A 1 177 ? -15.468 -7.970 -10.817 1.00 96.69 177 GLY A N 1
ATOM 1401 C CA . GLY A 1 177 ? -14.311 -8.869 -10.934 1.00 96.69 177 GLY A CA 1
ATOM 1402 C C . GLY A 1 177 ? -13.364 -8.866 -9.730 1.00 96.69 177 GLY A C 1
ATOM 1403 O O . GLY A 1 177 ? -12.208 -9.246 -9.874 1.00 96.69 177 GLY A O 1
ATOM 1404 N N . ASN A 1 178 ? -13.827 -8.429 -8.555 1.00 97.50 178 ASN A N 1
ATOM 1405 C CA . ASN A 1 178 ? -13.023 -8.339 -7.329 1.00 97.50 178 ASN A CA 1
ATOM 1406 C C . ASN A 1 178 ? -13.160 -9.557 -6.397 1.00 97.50 178 ASN A C 1
ATOM 1408 O O . ASN A 1 178 ? -12.645 -9.532 -5.290 1.00 97.50 178 ASN A O 1
ATOM 1412 N N . GLN A 1 179 ? -13.776 -10.656 -6.849 1.00 97.19 179 GLN A N 1
ATOM 1413 C CA . GLN A 1 179 ? -14.077 -11.831 -6.012 1.00 97.19 179 GLN A CA 1
ATOM 1414 C C . GLN A 1 179 ? -12.875 -12.391 -5.228 1.00 97.19 179 GLN A C 1
ATOM 1416 O O . GLN A 1 179 ? -13.032 -12.831 -4.094 1.00 97.19 179 GLN A O 1
ATOM 1421 N N . PHE A 1 180 ? -11.676 -12.374 -5.820 1.00 97.75 180 PHE A N 1
ATOM 1422 C CA . PHE A 1 180 ? -10.454 -12.858 -5.171 1.00 97.75 180 PHE A CA 1
ATOM 1423 C C . PHE A 1 180 ? -9.704 -11.750 -4.430 1.00 97.75 180 PHE A C 1
ATOM 1425 O O . PHE A 1 180 ? -9.030 -12.034 -3.447 1.00 97.75 180 PHE A O 1
ATOM 1432 N N . ILE A 1 181 ? -9.848 -10.494 -4.860 1.00 98.19 181 ILE A N 1
ATOM 1433 C CA . ILE A 1 181 ? -9.292 -9.348 -4.132 1.00 98.19 181 ILE A CA 1
ATOM 1434 C C . ILE A 1 181 ? -10.002 -9.198 -2.788 1.00 98.19 181 ILE A C 1
ATOM 1436 O O . ILE A 1 181 ? -9.345 -9.042 -1.767 1.00 98.19 181 ILE A O 1
ATOM 1440 N N . ASP A 1 182 ? -11.324 -9.360 -2.772 1.00 98.06 182 ASP A N 1
ATOM 1441 C CA . ASP A 1 182 ? -12.126 -9.329 -1.551 1.00 98.06 182 ASP A CA 1
ATOM 1442 C C . ASP A 1 182 ? -11.717 -10.445 -0.584 1.00 98.06 182 ASP A C 1
ATOM 1444 O O . ASP A 1 182 ? -11.597 -10.195 0.612 1.00 98.06 182 ASP A O 1
ATOM 1448 N N . GLN A 1 183 ? -11.423 -11.652 -1.086 1.00 98.12 183 GLN A N 1
ATOM 1449 C CA . GLN A 1 183 ? -10.903 -12.745 -0.254 1.00 98.12 183 GLN A CA 1
ATOM 1450 C C . GLN A 1 183 ? -9.540 -12.405 0.358 1.00 98.12 183 GLN A C 1
ATOM 1452 O O . GLN A 1 183 ? -9.323 -12.657 1.541 1.00 98.12 183 GLN A O 1
ATOM 1457 N N . ILE A 1 184 ? -8.627 -11.825 -0.429 1.00 98.06 184 ILE A N 1
ATOM 1458 C CA . ILE A 1 184 ? -7.295 -11.425 0.043 1.00 98.06 184 ILE A CA 1
ATOM 1459 C C . ILE A 1 184 ? -7.403 -10.321 1.098 1.00 98.06 184 ILE A C 1
ATOM 1461 O O . ILE A 1 184 ? -6.759 -10.411 2.142 1.00 98.06 184 ILE A O 1
ATOM 1465 N N . GLU A 1 185 ? -8.215 -9.296 0.846 1.00 98.31 185 GLU A N 1
ATOM 1466 C CA . GLU A 1 185 ? -8.370 -8.159 1.753 1.00 98.31 185 GLU A CA 1
ATOM 1467 C C . GLU A 1 185 ? -9.074 -8.563 3.054 1.00 98.31 185 GLU A C 1
ATOM 1469 O O . GLU A 1 185 ? -8.588 -8.230 4.133 1.00 98.31 185 GLU A O 1
ATOM 1474 N N . THR A 1 186 ? -10.129 -9.382 2.976 1.00 97.94 186 THR A N 1
ATOM 1475 C CA . THR A 1 186 ? -10.800 -9.939 4.166 1.00 97.94 186 THR A CA 1
ATOM 1476 C C . THR A 1 186 ? -9.830 -10.780 4.997 1.00 97.94 186 THR A C 1
ATOM 1478 O O . THR A 1 186 ? -9.702 -10.578 6.201 1.00 97.94 186 THR A O 1
ATOM 1481 N N . LEU A 1 187 ? -9.049 -11.654 4.351 1.00 98.31 187 LEU A N 1
ATOM 1482 C CA . LEU A 1 187 ? -8.023 -12.441 5.036 1.00 98.31 187 LEU A CA 1
ATOM 1483 C C . LEU A 1 187 ? -6.947 -11.554 5.683 1.00 98.31 187 LEU A C 1
ATOM 1485 O O . LEU A 1 187 ? -6.404 -11.900 6.734 1.00 98.31 187 LEU A O 1
ATOM 1489 N N . CYS A 1 188 ? -6.610 -10.424 5.059 1.00 98.12 188 CYS A N 1
ATOM 1490 C CA . CYS A 1 188 ? -5.672 -9.455 5.613 1.00 98.12 188 CYS A CA 1
ATOM 1491 C C . CYS A 1 188 ? -6.246 -8.774 6.862 1.00 98.12 188 CYS A C 1
ATOM 1493 O O . CYS A 1 188 ? -5.534 -8.676 7.861 1.00 98.12 188 CYS A O 1
ATOM 1495 N N . HIS A 1 189 ? -7.524 -8.382 6.846 1.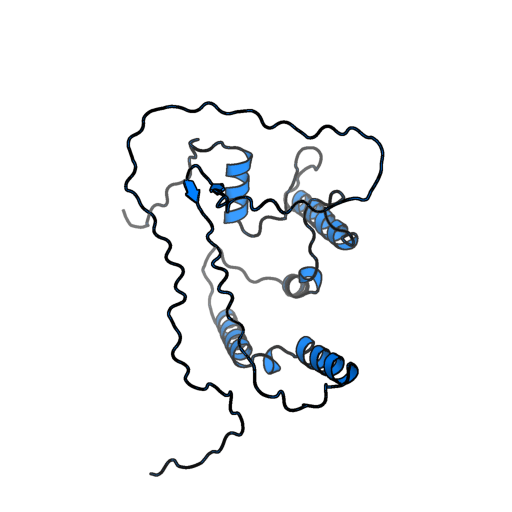00 97.62 189 HIS A N 1
ATOM 1496 C CA . HIS A 1 189 ? -8.214 -7.846 8.022 1.00 97.62 189 HIS A CA 1
ATOM 1497 C C . HIS A 1 189 ? -8.191 -8.832 9.193 1.00 97.62 189 HIS A C 1
ATOM 1499 O O . HIS A 1 189 ? -7.727 -8.479 10.279 1.00 97.62 189 HIS A O 1
ATOM 1505 N N . ASP A 1 190 ? -8.601 -10.080 8.957 1.00 97.75 190 ASP A N 1
ATOM 1506 C CA . ASP A 1 190 ? -8.660 -11.112 9.996 1.00 97.75 190 ASP A CA 1
ATOM 1507 C C . ASP A 1 190 ? -7.281 -11.362 10.614 1.00 97.75 190 ASP A C 1
ATOM 1509 O O . ASP A 1 190 ? -7.121 -11.432 11.835 1.00 97.75 190 ASP A O 1
ATOM 1513 N N . ARG A 1 191 ? -6.246 -11.447 9.769 1.00 98.31 191 ARG A N 1
ATOM 1514 C CA . ARG A 1 191 ? -4.863 -11.631 10.223 1.00 98.31 191 ARG A CA 1
ATOM 1515 C C . ARG A 1 191 ? -4.327 -10.418 10.969 1.00 98.31 191 ARG A C 1
ATOM 1517 O O . ARG A 1 191 ? -3.577 -10.606 11.921 1.00 98.31 191 ARG A O 1
ATOM 1524 N N . ALA A 1 192 ? -4.691 -9.204 10.562 1.00 98.12 192 ALA A N 1
ATOM 1525 C CA . ALA A 1 192 ? -4.282 -7.991 11.256 1.00 98.12 192 ALA A CA 1
ATOM 1526 C C . ALA A 1 192 ? -4.877 -7.950 12.669 1.00 98.12 192 ALA A C 1
ATOM 1528 O O . ALA A 1 192 ? -4.138 -7.755 13.630 1.00 98.12 192 ALA A O 1
ATOM 1529 N N . LEU A 1 193 ? -6.175 -8.225 12.822 1.00 98.00 193 LEU A N 1
ATOM 1530 C CA . LEU A 1 193 ? -6.811 -8.295 14.141 1.00 98.00 193 LEU A CA 1
ATOM 1531 C C . LEU A 1 193 ? -6.199 -9.405 15.007 1.00 98.00 193 LEU A C 1
ATOM 1533 O O . LEU A 1 193 ? -5.861 -9.167 16.168 1.00 98.00 193 LEU A O 1
ATOM 1537 N N . ALA A 1 194 ? -5.976 -10.591 14.432 1.00 98.06 194 ALA A N 1
ATOM 1538 C CA . ALA A 1 194 ? -5.356 -11.709 15.137 1.00 98.06 194 ALA A CA 1
ATOM 1539 C C . ALA A 1 194 ? -3.916 -11.407 15.588 1.00 98.06 194 ALA A C 1
ATOM 1541 O O . ALA A 1 194 ? -3.537 -11.782 16.696 1.00 98.06 194 ALA A O 1
ATOM 1542 N N . ALA A 1 195 ? -3.125 -10.706 14.769 1.00 98.06 195 ALA A N 1
ATOM 1543 C CA . ALA A 1 195 ? -1.741 -10.347 15.086 1.00 98.06 195 ALA A CA 1
ATOM 1544 C C . ALA A 1 195 ? -1.618 -9.413 16.301 1.00 98.06 195 ALA A C 1
ATOM 1546 O O . ALA A 1 195 ? -0.599 -9.444 16.987 1.00 98.06 195 ALA A O 1
ATOM 1547 N N . PHE A 1 196 ? -2.651 -8.611 16.576 1.00 97.88 196 PHE A N 1
ATOM 1548 C CA . PHE A 1 196 ? -2.726 -7.726 17.742 1.00 97.88 196 PHE A CA 1
ATOM 1549 C C . PHE A 1 196 ? -3.651 -8.258 18.849 1.00 97.88 196 PHE A C 1
ATOM 1551 O O . PHE A 1 196 ? -3.945 -7.530 19.795 1.00 97.88 196 PHE A O 1
ATOM 1558 N N . ASN A 1 197 ? -4.105 -9.516 18.752 1.00 97.69 197 ASN A N 1
ATOM 1559 C CA . ASN A 1 197 ? -5.002 -10.158 19.719 1.00 97.69 197 ASN A CA 1
ATOM 1560 C C . ASN A 1 197 ? -6.306 -9.367 19.961 1.00 97.69 197 ASN A C 1
ATOM 1562 O O . ASN A 1 197 ? -6.774 -9.261 21.096 1.00 97.69 197 ASN A O 1
ATOM 1566 N N . LEU A 1 198 ? -6.887 -8.803 18.900 1.00 97.50 198 LEU A N 1
ATOM 1567 C CA . LEU A 1 198 ? -8.086 -7.969 18.968 1.00 97.50 198 LEU A CA 1
ATOM 1568 C C . LEU A 1 198 ? -9.352 -8.759 18.617 1.00 97.50 198 LEU A C 1
ATOM 1570 O O . LEU A 1 198 ? -9.370 -9.564 17.689 1.00 97.50 198 LEU A O 1
ATOM 1574 N N . GLU A 1 199 ? -10.434 -8.491 19.346 1.00 95.88 199 GLU A N 1
ATOM 1575 C CA . GLU A 1 199 ? -11.766 -9.034 19.061 1.00 95.88 199 GLU A CA 1
ATOM 1576 C C . GLU A 1 199 ? -12.441 -8.238 17.936 1.00 95.88 199 GLU A C 1
ATOM 1578 O O . GLU A 1 199 ? -12.595 -7.017 18.041 1.00 95.88 199 GLU A O 1
ATOM 1583 N N . SER A 1 200 ? -12.910 -8.931 16.896 1.00 94.19 200 SER A N 1
ATOM 1584 C CA . SER A 1 200 ? -13.556 -8.322 15.721 1.00 94.19 200 SER A CA 1
ATOM 1585 C C . SER A 1 200 ? -14.859 -7.581 16.034 1.00 94.19 200 SER A C 1
ATOM 1587 O O . SER A 1 200 ? -15.277 -6.723 15.266 1.00 94.19 200 SER A O 1
ATOM 1589 N N . GLU A 1 201 ? -15.511 -7.888 17.157 1.00 95.50 201 GLU A N 1
ATOM 1590 C CA . GLU A 1 201 ? -16.723 -7.183 17.598 1.00 95.50 201 GLU A CA 1
ATOM 1591 C C . GLU A 1 201 ? -16.428 -5.764 18.103 1.00 95.50 201 GLU A C 1
ATOM 1593 O O . GLU A 1 201 ? -17.286 -4.886 18.031 1.00 95.50 201 GLU A O 1
ATOM 1598 N N . LYS A 1 202 ? -15.218 -5.533 18.627 1.00 96.75 202 LYS A N 1
ATOM 1599 C CA . LYS A 1 202 ? -14.810 -4.255 19.232 1.00 96.75 202 LYS A CA 1
ATOM 1600 C C . LYS A 1 202 ? -13.890 -3.446 18.329 1.00 96.75 202 LYS A C 1
ATOM 1602 O O . LYS A 1 202 ? -13.839 -2.225 18.455 1.00 96.75 202 LYS A O 1
ATOM 1607 N N . TRP A 1 203 ? -13.150 -4.120 17.455 1.00 97.75 203 TRP A N 1
ATOM 1608 C CA . TRP A 1 203 ? -12.110 -3.512 16.641 1.00 97.75 203 TRP A CA 1
ATOM 1609 C C . TRP A 1 203 ? -12.349 -3.763 15.161 1.00 97.75 203 TRP A C 1
ATOM 1611 O O . TRP A 1 203 ? -12.488 -4.900 14.718 1.00 97.75 203 TRP A O 1
ATOM 1621 N N . GLY A 1 204 ? -12.331 -2.674 14.396 1.00 95.81 204 GLY A N 1
ATOM 1622 C CA . GLY A 1 204 ? -12.191 -2.706 12.947 1.00 95.81 204 GLY A CA 1
ATOM 1623 C C . GLY A 1 204 ? -10.755 -2.394 12.536 1.00 95.81 204 GLY A C 1
ATOM 1624 O O . GLY A 1 204 ? -9.988 -1.800 13.295 1.00 95.81 204 GLY A O 1
ATOM 1625 N N . VAL A 1 205 ? -10.397 -2.767 11.311 1.00 97.62 205 VAL A N 1
ATOM 1626 C CA . VAL A 1 205 ? -9.095 -2.453 10.720 1.00 97.62 205 VAL A CA 1
ATOM 1627 C C . VAL A 1 205 ? -9.274 -2.039 9.265 1.00 97.62 205 VAL A C 1
ATOM 1629 O O . VAL A 1 205 ? -10.063 -2.630 8.533 1.00 97.62 205 VAL A O 1
ATOM 1632 N N . ASN A 1 206 ? -8.523 -1.026 8.841 1.00 97.62 206 ASN A N 1
ATOM 1633 C CA . ASN A 1 206 ? -8.385 -0.660 7.437 1.00 97.62 206 ASN A CA 1
ATOM 1634 C C . ASN A 1 206 ? -6.935 -0.931 7.006 1.00 97.62 206 ASN A C 1
ATOM 1636 O O . ASN A 1 206 ? -6.004 -0.424 7.629 1.00 97.62 206 ASN A O 1
ATOM 1640 N N . VAL A 1 207 ? -6.756 -1.748 5.963 1.00 97.62 207 VAL A N 1
ATOM 1641 C CA . VAL A 1 207 ? -5.442 -2.180 5.443 1.00 97.62 207 VAL A CA 1
ATOM 1642 C C . VAL A 1 207 ? -5.083 -1.523 4.103 1.00 97.62 207 VAL A C 1
ATOM 1644 O O . VAL A 1 207 ? -4.101 -1.902 3.477 1.00 97.62 207 VAL A O 1
ATOM 1647 N N . GLN A 1 208 ? -5.877 -0.548 3.653 1.00 98.06 208 GLN A N 1
ATOM 1648 C CA . GLN A 1 208 ? -5.694 0.159 2.383 1.00 98.06 208 GLN A CA 1
ATOM 1649 C C . GLN A 1 208 ? -4.721 1.360 2.402 1.00 98.06 208 GLN A C 1
ATOM 1651 O O . GLN A 1 208 ? -4.274 1.737 1.317 1.00 98.06 208 GLN A O 1
ATOM 1656 N N . PRO A 1 209 ? -4.366 2.006 3.540 1.00 97.94 209 PRO A N 1
ATOM 1657 C CA . PRO A 1 209 ? -3.415 3.115 3.508 1.00 97.94 209 PRO A CA 1
ATOM 1658 C C . PRO A 1 209 ? -2.059 2.717 2.908 1.00 97.94 209 PRO A C 1
ATOM 1660 O O . PRO A 1 209 ? -1.431 1.758 3.350 1.00 97.94 209 PRO A O 1
ATOM 1663 N N . TYR A 1 210 ? -1.575 3.496 1.937 1.00 96.62 210 TYR A N 1
ATOM 1664 C CA . TYR A 1 210 ? -0.339 3.202 1.196 1.00 96.62 210 TYR A CA 1
ATOM 1665 C C . TYR A 1 210 ? 0.935 3.290 2.045 1.00 96.62 210 TYR A C 1
ATOM 1667 O O . TYR A 1 210 ? 1.951 2.675 1.732 1.00 96.62 210 TYR A O 1
ATOM 1675 N N . SER A 1 211 ? 0.904 4.102 3.097 1.00 96.94 211 SER A N 1
ATOM 1676 C CA . SER A 1 211 ? 2.005 4.298 4.039 1.00 96.94 211 SER A CA 1
ATOM 1677 C C . SER A 1 211 ? 1.503 4.888 5.355 1.00 96.94 211 SER A C 1
ATOM 1679 O O . SER A 1 211 ? 0.385 5.412 5.430 1.00 96.94 211 SER A O 1
ATOM 1681 N N . CYS A 1 212 ? 2.356 4.895 6.381 1.00 94.94 212 CYS A N 1
ATOM 1682 C CA . CYS A 1 212 ? 2.039 5.482 7.685 1.00 94.94 212 CYS A CA 1
ATOM 1683 C C . CYS A 1 212 ? 1.594 6.951 7.589 1.00 94.94 212 CYS A C 1
ATOM 1685 O O . CYS A 1 212 ? 0.664 7.359 8.279 1.00 94.94 212 CYS A O 1
ATOM 1687 N N . THR A 1 213 ? 2.205 7.746 6.703 1.00 95.94 213 THR A N 1
ATOM 1688 C CA . THR A 1 213 ? 1.825 9.154 6.510 1.00 95.94 213 THR A CA 1
ATOM 1689 C C . THR A 1 213 ? 0.396 9.277 5.989 1.00 95.94 213 THR A C 1
ATOM 1691 O O . THR A 1 213 ? -0.387 10.057 6.527 1.00 95.94 213 THR A O 1
ATOM 1694 N N . SER A 1 214 ? 0.034 8.474 4.981 1.00 97.31 214 SER A N 1
ATOM 1695 C CA . SER A 1 214 ? -1.333 8.461 4.446 1.00 97.31 214 SER A CA 1
ATOM 1696 C C . SER A 1 214 ? -2.355 7.947 5.464 1.00 97.31 214 SER A C 1
ATOM 1698 O O . SER A 1 214 ? -3.454 8.487 5.537 1.00 97.31 214 SER A O 1
ATOM 1700 N N . ALA A 1 215 ? -1.976 6.973 6.301 1.00 97.75 215 ALA A N 1
ATOM 1701 C CA . ALA A 1 215 ? -2.828 6.457 7.368 1.00 97.75 215 ALA A CA 1
ATOM 1702 C C . ALA A 1 215 ? -3.121 7.536 8.420 1.00 97.75 215 ALA A C 1
ATOM 1704 O O . ALA A 1 215 ? -4.281 7.798 8.728 1.00 97.75 215 ALA A O 1
ATOM 1705 N N . ASN A 1 216 ? -2.082 8.216 8.915 1.00 97.12 216 ASN A N 1
ATOM 1706 C CA . ASN A 1 216 ? -2.235 9.297 9.889 1.00 97.12 216 ASN A CA 1
ATOM 1707 C C . ASN A 1 216 ? -3.096 10.435 9.333 1.00 97.12 216 ASN A C 1
ATOM 1709 O O . ASN A 1 216 ? -3.991 10.922 10.017 1.00 97.12 216 ASN A O 1
ATOM 1713 N N . PHE A 1 217 ? -2.859 10.832 8.080 1.00 97.06 217 PHE A N 1
ATOM 1714 C CA . PHE A 1 217 ? -3.647 11.884 7.449 1.00 97.06 217 PHE A CA 1
ATOM 1715 C C . PHE A 1 217 ? -5.119 11.485 7.292 1.00 97.06 217 PHE A C 1
ATOM 1717 O O . PHE A 1 217 ? -5.992 12.280 7.624 1.00 97.06 217 PHE A O 1
ATOM 1724 N N . ALA A 1 218 ? -5.403 10.243 6.886 1.00 97.44 218 ALA A N 1
ATOM 1725 C CA . ALA A 1 218 ? -6.770 9.732 6.805 1.00 97.44 218 ALA A CA 1
ATOM 1726 C C . ALA A 1 218 ? -7.480 9.749 8.170 1.00 97.44 218 ALA A C 1
ATOM 1728 O O . ALA A 1 218 ? -8.649 10.123 8.243 1.00 97.44 218 ALA A O 1
ATOM 1729 N N . VAL A 1 219 ? -6.776 9.411 9.258 1.00 97.81 219 VAL A N 1
ATOM 1730 C CA . VAL A 1 219 ? -7.318 9.507 10.625 1.00 97.81 219 VAL A CA 1
ATOM 1731 C C . VAL A 1 219 ? -7.643 10.955 10.984 1.00 97.81 219 VAL A C 1
ATOM 1733 O O . VAL A 1 219 ? -8.734 11.225 11.481 1.00 97.81 219 VAL A O 1
ATOM 1736 N N . TYR A 1 220 ? -6.740 11.897 10.703 1.00 97.25 220 TYR A N 1
ATOM 1737 C CA . TYR A 1 220 ? -6.992 13.313 10.976 1.00 97.25 220 TYR A CA 1
ATOM 1738 C C . TYR A 1 220 ? -8.185 13.832 10.180 1.00 97.25 220 TYR A C 1
ATOM 1740 O O . TYR A 1 220 ? -9.065 14.452 10.757 1.00 97.25 220 TYR A O 1
ATOM 1748 N N . THR A 1 221 ? -8.265 13.536 8.885 1.00 97.12 221 THR A N 1
ATOM 1749 C CA . THR A 1 221 ? -9.396 13.957 8.049 1.00 97.12 221 THR A CA 1
ATOM 1750 C C . THR A 1 221 ? -10.712 13.289 8.455 1.00 97.12 221 THR A C 1
ATOM 1752 O O . THR A 1 221 ? -11.767 13.897 8.314 1.00 97.12 221 THR A O 1
ATOM 1755 N N . GLY A 1 222 ? -10.671 12.052 8.957 1.00 96.56 222 GLY A N 1
ATOM 1756 C CA . GLY A 1 222 ? -11.866 11.329 9.396 1.00 96.56 222 GLY A CA 1
ATOM 1757 C C . GLY A 1 222 ? -12.401 11.766 10.762 1.00 96.56 222 GLY A C 1
ATOM 1758 O O . GLY A 1 222 ? -13.591 11.603 11.020 1.00 96.56 222 GLY A O 1
ATOM 1759 N N . LEU A 1 223 ? -11.540 12.300 11.635 1.00 97.19 223 LEU A N 1
ATOM 1760 C CA . LEU A 1 223 ? -11.901 12.657 13.011 1.00 97.19 223 LEU A CA 1
ATOM 1761 C C . LEU A 1 223 ? -11.947 14.162 13.279 1.00 97.19 223 LEU A C 1
ATOM 1763 O O . LEU A 1 223 ? -12.595 14.561 14.243 1.00 97.19 223 LEU A O 1
ATOM 1767 N N . LEU A 1 224 ? -11.248 14.974 12.483 1.00 97.25 224 LEU A N 1
ATOM 1768 C CA . LEU A 1 224 ? -11.045 16.394 12.752 1.00 97.25 224 LEU A CA 1
ATOM 1769 C C . LEU A 1 224 ? -11.584 17.277 11.630 1.00 97.25 224 LEU A C 1
ATOM 1771 O O . LEU A 1 224 ? -11.512 16.942 10.446 1.00 97.25 224 LEU A O 1
ATOM 1775 N N . LEU A 1 225 ? -12.044 18.464 12.013 1.00 96.50 225 LEU A N 1
ATOM 1776 C CA . LEU A 1 225 ? -12.385 19.535 11.082 1.00 96.50 225 LEU A CA 1
ATOM 1777 C C . LEU A 1 225 ? -11.178 20.446 10.797 1.00 96.50 225 LEU A C 1
ATOM 1779 O O . LEU A 1 225 ? -10.268 20.580 11.624 1.00 96.50 225 LEU A O 1
ATOM 1783 N N . PRO A 1 226 ? -11.160 21.140 9.642 1.00 96.38 226 PRO A N 1
ATOM 1784 C CA . PRO A 1 226 ? -10.138 22.141 9.360 1.00 96.38 226 PRO A CA 1
ATOM 1785 C C . PRO A 1 226 ? -10.061 23.211 10.462 1.00 96.38 226 PRO A C 1
ATOM 1787 O O . PRO A 1 226 ? -11.056 23.855 10.789 1.00 96.38 226 PRO A O 1
ATOM 1790 N N . GLY A 1 227 ? -8.863 23.423 11.015 1.00 94.81 227 GLY A N 1
ATOM 1791 C CA . GLY A 1 227 ? -8.606 24.392 12.090 1.00 94.81 227 GLY A CA 1
ATOM 1792 C C . GLY A 1 227 ? -8.630 23.809 13.507 1.00 94.81 227 GLY A C 1
ATOM 1793 O O . GLY A 1 227 ? -8.255 24.507 14.454 1.00 94.81 227 GLY A O 1
ATOM 1794 N N . GLU A 1 228 ? -9.010 22.541 13.670 1.00 97.12 228 GLU A N 1
ATOM 1795 C CA . GLU A 1 228 ? -8.884 21.844 14.949 1.00 97.12 228 GLU A CA 1
ATOM 1796 C C . GLU A 1 228 ? -7.421 21.544 15.300 1.00 97.12 228 GLU A C 1
ATOM 1798 O O . GLU A 1 228 ? -6.517 21.568 14.461 1.00 97.12 228 GLU A O 1
ATOM 1803 N N . ARG A 1 229 ? -7.164 21.331 16.592 1.00 96.00 229 ARG A N 1
ATOM 1804 C CA . ARG A 1 229 ? -5.806 21.262 17.138 1.00 96.00 229 ARG A CA 1
ATOM 1805 C C . ARG A 1 229 ? -5.364 19.817 17.319 1.00 96.00 229 ARG A C 1
ATOM 1807 O O . ARG A 1 229 ? -6.091 19.011 17.887 1.00 96.00 229 ARG A O 1
ATOM 1814 N N . ILE A 1 230 ? -4.124 19.538 16.929 1.00 96.94 230 ILE A N 1
ATOM 1815 C CA . ILE A 1 230 ? -3.443 18.259 17.148 1.00 96.94 230 ILE A CA 1
ATOM 1816 C C . ILE A 1 230 ? -2.245 18.516 18.063 1.00 96.94 230 ILE A C 1
ATOM 1818 O O . ILE A 1 230 ? -1.537 19.511 17.902 1.00 96.94 230 ILE A O 1
ATOM 1822 N N . MET A 1 231 ? -2.007 17.620 19.018 1.00 95.81 231 MET A N 1
ATOM 1823 C CA . MET A 1 231 ? -0.788 17.606 19.825 1.00 95.81 231 MET A CA 1
ATOM 1824 C C . MET A 1 231 ? 0.007 16.340 19.514 1.00 95.81 231 MET A C 1
ATOM 1826 O O . MET A 1 231 ? -0.558 15.254 19.433 1.00 95.81 231 MET A O 1
ATOM 1830 N N . GLY A 1 232 ? 1.320 16.483 19.364 1.00 94.62 232 GLY A N 1
ATOM 1831 C CA . GLY A 1 232 ? 2.245 15.380 19.129 1.00 94.62 232 GLY A CA 1
ATOM 1832 C C . GLY A 1 232 ? 3.573 15.632 19.830 1.00 94.62 232 GLY A C 1
ATOM 1833 O O . GLY A 1 232 ? 3.840 16.741 20.300 1.00 94.62 232 GLY A O 1
ATOM 1834 N N . LEU A 1 233 ? 4.407 14.598 19.915 1.00 94.50 233 LEU A N 1
ATOM 1835 C CA . LEU A 1 233 ? 5.752 14.744 20.457 1.00 94.50 233 LEU A CA 1
ATOM 1836 C C . LEU A 1 233 ? 6.569 15.669 19.547 1.00 94.50 233 LEU A C 1
ATOM 1838 O O . LEU A 1 233 ? 6.669 15.434 18.343 1.00 94.50 233 LEU A O 1
ATOM 1842 N N . ILE A 1 234 ? 7.160 16.714 20.126 1.00 90.56 234 ILE A N 1
ATOM 1843 C CA . ILE A 1 234 ? 8.062 17.594 19.386 1.00 90.56 234 ILE A CA 1
ATOM 1844 C C . ILE A 1 234 ? 9.329 16.827 19.003 1.00 90.56 234 ILE A C 1
ATOM 1846 O O . ILE A 1 234 ? 9.920 16.128 19.829 1.00 90.56 234 ILE A O 1
ATOM 1850 N N . HIS A 1 235 ? 9.770 16.986 17.758 1.00 87.56 235 HIS A N 1
ATOM 1851 C CA . HIS A 1 235 ? 11.092 16.528 17.365 1.00 87.56 235 HIS A CA 1
ATOM 1852 C C . HIS A 1 235 ? 12.133 17.364 18.117 1.00 87.56 235 HIS A C 1
ATOM 1854 O O . HIS A 1 235 ? 12.283 18.558 17.853 1.00 87.56 235 HIS A O 1
ATOM 1860 N N . ARG A 1 236 ? 12.820 16.754 19.087 1.00 78.00 236 ARG A N 1
ATOM 1861 C CA . ARG A 1 236 ? 13.997 17.367 19.696 1.00 78.00 236 ARG A CA 1
ATOM 1862 C C . ARG A 1 236 ? 15.217 16.994 18.857 1.00 78.00 236 ARG A C 1
ATOM 1864 O O . ARG A 1 236 ? 15.524 15.805 18.796 1.00 78.00 236 ARG A O 1
ATOM 1871 N N . PRO A 1 237 ? 15.903 17.959 18.225 1.00 72.44 237 PRO A N 1
ATOM 1872 C CA . PRO A 1 237 ? 17.210 17.681 17.654 1.00 72.44 237 PRO A CA 1
ATOM 1873 C C . PRO A 1 237 ? 18.157 17.294 18.795 1.00 72.44 237 PRO A C 1
ATOM 1875 O O . PRO A 1 237 ? 18.148 17.925 19.854 1.00 72.44 237 PRO A O 1
ATOM 1878 N N . GLU A 1 238 ? 18.936 16.231 18.615 1.00 64.00 238 GLU A N 1
ATOM 1879 C CA . GLU A 1 238 ? 19.912 15.820 19.623 1.00 64.00 238 GLU A CA 1
ATOM 1880 C C . GLU A 1 238 ? 21.000 16.897 19.770 1.00 64.00 238 GLU A C 1
ATOM 1882 O O . GLU A 1 238 ? 21.604 17.298 18.774 1.00 64.00 238 GLU A O 1
ATOM 1887 N N . GLY A 1 239 ? 21.246 17.378 21.000 1.00 62.38 239 GLY A N 1
ATOM 1888 C CA . GLY A 1 239 ? 22.382 18.266 21.302 1.00 62.38 239 GLY A CA 1
ATOM 1889 C C . GLY A 1 239 ? 22.110 19.599 22.018 1.00 62.38 239 GLY A C 1
ATOM 1890 O O . GLY A 1 239 ? 22.976 20.471 21.946 1.00 62.38 239 GLY A O 1
ATOM 1891 N N . ILE A 1 240 ? 20.981 19.781 22.719 1.00 44.41 240 ILE A N 1
ATOM 1892 C CA . ILE A 1 240 ? 20.796 20.867 23.712 1.00 44.41 240 ILE A CA 1
ATOM 1893 C C . ILE A 1 240 ? 20.267 20.292 25.025 1.00 44.41 240 ILE A C 1
ATOM 1895 O O . ILE A 1 240 ? 19.273 19.527 24.967 1.00 44.41 240 ILE A O 1
#

Organism: Hibiscus syriacus (NCBI:txid106335)

Foldseek 3Di:
DDDDDDDDPDDPDDDDDDDDPPDPDPDPDPPDPDDDDDDDDDDDDDDDDDDDDDDDDDDDDDDDDDDPQDWDADPNDTDGDDDDDDDDDDDDPDDDPPPDPPPVVVVVVCVVQVPDDCCVNPVPVVVVVVVVVVCVVPDDDPDPPDDDDDPVVVDVVPDPVVVDDFPDAQVGTPDPDCPVVSVVQVVVFVVVCVVVVHDPVVDGDDPPQPDPVSVVVVVCVVPHDPPDDDDDDDDDDPDD

Secondary structure (DSSP, 8-state):
-------------------------------------PPPPPP-PPP-----------------------EEEETTEEEE-----------------PPPPPHHHHHHHHHHHHT--HHHH-HHHHHHHHHHHHHHHHS----TT--PPPHHHHHHHTSGGGG----EE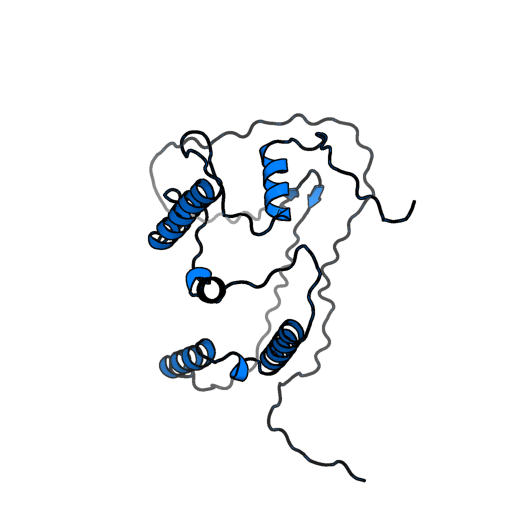TTEESSS--HHHHHHHHHHHHHHHHHTT--TTT-------SSHHHHHHHHHHHH--TT--------PPS--

pLDDT: mean 70.83, std 29.46, range [24.28, 98.56]

Radius of gyration: 29.54 Å; chains: 1; bounding box: 88×58×72 Å